Protein AF-0000000081547994 (afdb_homodimer)

Organism: NCBI:txid168488

Foldseek 3Di:
DDPPPPPCPVQDPCCPPCVDPVSVVSVVVVVVVSVVVVQCVVQVVDPVSVVVVVVVVVVLVVVCVVPNPVVSCVVVVVVVCVVVVVVVVVD/DDPPPPPCPVQDPPCPPCVDPVSVVSVVVVVVCSVVVVQCVVQVVDPVSVVVVVVVVVVLVVVCVVPNPVVSCVVVVVVVCVVVVVVVVVD

Secondary structure (DSSP, 8-state):
-----------------TT-HHHHHHHHHHHHHHHHHHHHHHHTT-HHHHHHHHHHHHHHHHHHHHS-HHHHHHHHHHHHHHHHHHHHHH-/-----------------TT-HHHHHHHHHHHHHHHHHHHHHHHTT-HHHHHHHHHHHHHHHHHHHHS-HHHHHHHHHHHHHHHHHHHHHH-

Structure (mmCIF, N/CA/C/O backbone):
data_AF-0000000081547994-model_v1
#
loop_
_entity.id
_entity.type
_entity.pdbx_description
1 polymer 'Uncharacterized protein'
#
loop_
_atom_site.group_PDB
_atom_site.id
_atom_site.type_symbol
_atom_site.label_atom_id
_atom_site.label_alt_id
_atom_site.label_comp_id
_atom_site.label_asym_id
_atom_site.label_entity_id
_atom_site.label_seq_id
_atom_site.pdbx_PDB_ins_code
_atom_site.Cartn_x
_atom_site.Cartn_y
_atom_site.Cartn_z
_atom_site.occupancy
_atom_site.B_iso_or_equiv
_atom_site.auth_seq_id
_atom_site.auth_comp_id
_atom_site.auth_asym_id
_atom_site.auth_atom_id
_atom_site.pdbx_PDB_model_num
ATOM 1 N N . MET A 1 1 ? -16.609 -24.031 3.896 1 22.25 1 MET A N 1
ATOM 2 C CA . MET A 1 1 ? -16.453 -22.672 3.365 1 22.25 1 MET A CA 1
ATOM 3 C C . MET A 1 1 ? -15.711 -21.781 4.348 1 22.25 1 MET A C 1
ATOM 5 O O . MET A 1 1 ? -16.25 -21.422 5.398 1 22.25 1 MET A O 1
ATOM 9 N N . LYS A 1 2 ? -14.359 -22.016 4.676 1 25.33 2 LYS A N 1
ATOM 10 C CA . LYS A 1 2 ? -13.492 -21.719 5.809 1 25.33 2 LYS A CA 1
ATOM 11 C C . LYS A 1 2 ? -13.242 -20.219 5.941 1 25.33 2 LYS A C 1
ATOM 13 O O . LYS A 1 2 ? -12.891 -19.547 4.961 1 25.33 2 LYS A O 1
ATOM 18 N N . GLY A 1 3 ? -13.945 -19.484 6.859 1 23.84 3 GLY A N 1
ATOM 19 C CA . GLY A 1 3 ? -14 -18.078 7.219 1 23.84 3 GLY A CA 1
ATOM 20 C C . GLY A 1 3 ? -12.633 -17.469 7.449 1 23.84 3 GLY A C 1
ATOM 21 O O . GLY A 1 3 ? -11.766 -18.094 8.07 1 23.84 3 GLY A O 1
ATOM 22 N N . ALA A 1 4 ? -12.07 -16.797 6.43 1 27.05 4 ALA A N 1
ATOM 23 C CA . ALA A 1 4 ? -10.844 -16.016 6.562 1 27.05 4 ALA A CA 1
ATOM 24 C C . ALA A 1 4 ? -10.781 -15.305 7.91 1 27.05 4 ALA A C 1
ATOM 26 O O . ALA A 1 4 ? -11.672 -14.523 8.25 1 27.05 4 ALA A O 1
ATOM 27 N N . LYS A 1 5 ? -10.312 -15.984 8.945 1 27.98 5 LYS A N 1
ATOM 28 C CA . LYS A 1 5 ? -10.055 -15.383 10.25 1 27.98 5 LYS A CA 1
ATOM 29 C C . LYS A 1 5 ? -9.375 -14.016 10.094 1 27.98 5 LYS A C 1
ATOM 31 O O . LYS A 1 5 ? -8.312 -13.914 9.477 1 27.98 5 LYS A O 1
ATOM 36 N N . LYS A 1 6 ? -10.156 -12.945 10.109 1 27.61 6 LYS A N 1
ATOM 37 C CA . LYS A 1 6 ? -9.75 -11.555 10.312 1 27.61 6 LYS A CA 1
ATOM 38 C C . LYS A 1 6 ? -8.586 -11.461 11.289 1 27.61 6 LYS A C 1
ATOM 40 O O . LYS A 1 6 ? -8.742 -11.711 12.484 1 27.61 6 LYS A O 1
ATOM 45 N N . GLN A 1 7 ? -7.477 -12.023 10.938 1 30.62 7 GLN A N 1
ATOM 46 C CA . GLN A 1 7 ? -6.359 -11.742 11.836 1 30.62 7 GLN A CA 1
ATOM 47 C C . GLN A 1 7 ? -6.438 -10.32 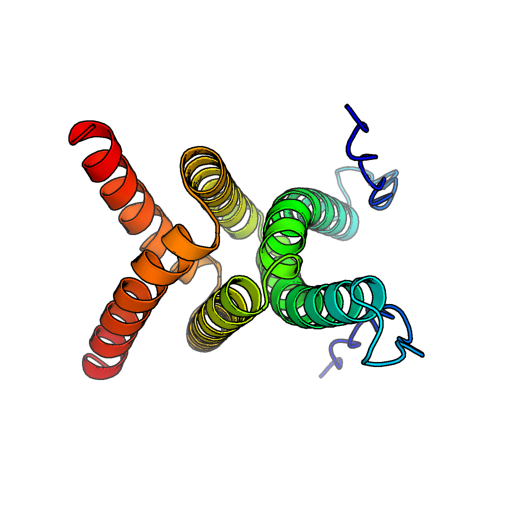12.375 1 30.62 7 GLN A C 1
ATOM 49 O O . GLN A 1 7 ? -6.691 -9.375 11.617 1 30.62 7 GLN A O 1
ATOM 54 N N . ASP A 1 8 ? -7.027 -10.195 13.547 1 28.38 8 ASP A N 1
ATOM 55 C CA . ASP A 1 8 ? -7.102 -9.031 14.422 1 28.38 8 ASP A CA 1
ATOM 56 C C . ASP A 1 8 ? -5.793 -8.242 14.414 1 28.38 8 ASP A C 1
ATOM 58 O O . ASP A 1 8 ? -4.777 -8.719 14.93 1 28.38 8 ASP A O 1
ATOM 62 N N . LEU A 1 9 ? -5.363 -7.746 13.289 1 32.91 9 LEU A N 1
ATOM 63 C CA . LEU A 1 9 ? -4.312 -6.766 13.531 1 32.91 9 LEU A CA 1
ATOM 64 C C . LEU A 1 9 ? -4.656 -5.875 14.719 1 32.91 9 LEU A C 1
ATOM 66 O O . LEU A 1 9 ? -5.609 -5.094 14.656 1 32.91 9 LEU A O 1
ATOM 70 N N . ASN A 1 10 ? -4.695 -6.438 15.898 1 31.83 10 ASN A N 1
ATOM 71 C CA . ASN A 1 10 ? -4.844 -5.637 17.109 1 31.83 10 ASN A CA 1
ATOM 72 C C . ASN A 1 10 ? -4.133 -4.293 16.984 1 31.83 10 ASN A C 1
ATOM 74 O O . ASN A 1 10 ? -2.93 -4.195 17.234 1 31.83 10 ASN A O 1
ATOM 78 N N . CYS A 1 11 ? -4.328 -3.646 15.922 1 34.69 11 CYS A N 1
ATOM 79 C CA . CYS A 1 11 ? -3.936 -2.246 16.047 1 34.69 11 CYS A CA 1
ATOM 80 C C . CYS A 1 11 ? -4.285 -1.698 17.422 1 34.69 11 CYS A C 1
ATOM 82 O O . CYS A 1 11 ? -5.227 -2.17 18.062 1 34.69 11 CYS A O 1
ATOM 84 N N . PHE A 1 12 ? -3.389 -0.87 17.984 1 32.81 12 PHE A N 1
ATOM 85 C CA . PHE A 1 12 ? -3.262 -0.168 19.25 1 32.81 12 PHE A CA 1
ATOM 86 C C . PHE A 1 12 ? -4.602 0.417 19.688 1 32.81 12 PHE A C 1
ATOM 88 O O . PHE A 1 12 ? -5.387 0.867 18.859 1 32.81 12 PHE A O 1
ATOM 95 N N . ASP A 1 13 ? -5.227 -0.272 20.562 1 37.62 13 ASP A N 1
ATOM 96 C CA . ASP A 1 13 ? -6.32 0.323 21.328 1 37.62 13 ASP A CA 1
ATOM 97 C C . ASP A 1 13 ? -6.02 1.78 21.672 1 37.62 13 ASP A C 1
ATOM 99 O O . ASP A 1 13 ? -5.027 2.074 22.344 1 37.62 13 ASP A O 1
ATOM 103 N N . ASP A 1 14 ? -6.219 2.668 20.875 1 40.16 14 ASP A N 1
ATOM 104 C CA . ASP A 1 14 ? -6.133 4.113 21.062 1 40.16 14 ASP A CA 1
ATOM 105 C C . ASP A 1 14 ? -7.02 4.562 22.219 1 40.16 14 ASP A C 1
ATOM 107 O O . ASP A 1 14 ? -8.25 4.543 22.109 1 40.16 14 ASP A O 1
ATOM 111 N N . GLY A 1 15 ? -6.914 4.027 23.312 1 42.56 15 GLY A N 1
ATOM 112 C CA . GLY A 1 15 ? -7.359 5.062 24.234 1 42.56 15 GLY A CA 1
ATOM 113 C C . GLY A 1 15 ? -6.922 6.453 23.828 1 42.56 15 GLY A C 1
ATOM 114 O O . GLY A 1 15 ? -6.172 7.113 24.547 1 42.56 15 GLY A O 1
ATOM 115 N N . ILE A 1 16 ? -6.641 6.699 22.5 1 46.88 16 ILE A N 1
ATOM 116 C CA . ILE A 1 16 ? -6.043 7.938 22.016 1 46.88 16 ILE A CA 1
ATOM 117 C C . ILE A 1 16 ? -6.941 9.117 22.375 1 46.88 16 ILE A C 1
ATOM 119 O O . ILE A 1 16 ? -8.125 9.133 22.047 1 46.88 16 ILE A O 1
ATOM 123 N N . SER A 1 17 ? -6.73 9.672 23.375 1 51.62 17 SER A N 1
ATOM 124 C CA . SER A 1 17 ? -7.281 11.008 23.562 1 51.62 17 SER A CA 1
ATOM 125 C C . SER A 1 17 ? -7.121 11.852 22.297 1 51.62 17 SER A C 1
ATOM 127 O O . SER A 1 17 ? -6.023 11.961 21.75 1 51.62 17 SER A O 1
ATOM 129 N N . GLN A 1 18 ? -8.141 12.07 21.484 1 58 18 GLN A N 1
ATOM 130 C CA . GLN A 1 18 ? -8.336 12.758 20.203 1 58 18 GLN A CA 1
ATOM 131 C C . GLN A 1 18 ? -7.551 14.07 20.156 1 58 18 GLN A C 1
ATOM 133 O O . GLN A 1 18 ? -7.242 14.578 19.078 1 58 18 GLN A O 1
ATOM 138 N N . GLY A 1 19 ? -7.09 14.477 21.312 1 67.12 19 GLY A N 1
ATOM 139 C CA . GLY A 1 19 ? -6.418 15.766 21.312 1 67.12 19 GLY A CA 1
ATOM 140 C C . GLY A 1 19 ? -4.91 15.648 21.172 1 67.12 19 GLY A C 1
ATOM 141 O O . GLY A 1 19 ? -4.254 16.578 20.688 1 67.12 19 GLY A O 1
ATOM 142 N N . ASP A 1 20 ? -4.312 14.57 21.422 1 83.81 20 ASP A N 1
ATOM 143 C CA . ASP A 1 20 ? -2.867 14.359 21.391 1 83.81 20 ASP A CA 1
ATOM 144 C C . ASP A 1 20 ? -2.389 14 19.984 1 83.81 20 ASP A C 1
ATOM 146 O O . ASP A 1 20 ? -2.9 13.062 19.375 1 83.81 20 ASP A O 1
ATOM 150 N N . PRO A 1 21 ? -1.587 14.945 19.422 1 85.25 21 PRO A N 1
ATOM 151 C CA . PRO A 1 21 ? -1.092 14.727 18.062 1 85.25 21 PRO A CA 1
ATOM 152 C C . PRO A 1 21 ? -0.548 13.312 17.859 1 85.25 21 PRO A C 1
ATOM 154 O O . PRO A 1 21 ? -0.716 12.727 16.797 1 85.25 21 PRO A O 1
ATOM 157 N N . LYS A 1 22 ? 0.087 12.812 18.922 1 89.62 22 LYS A N 1
ATOM 158 C CA . LYS A 1 22 ? 0.614 11.453 18.812 1 89.62 22 LYS A CA 1
ATOM 159 C C . LYS A 1 22 ? -0.515 10.43 18.734 1 89.62 22 LYS A C 1
ATOM 161 O O . LYS A 1 22 ? -0.417 9.453 17.984 1 89.62 22 LYS A O 1
ATOM 166 N N . ALA A 1 23 ? -1.53 10.672 19.391 1 89.19 23 ALA A N 1
ATOM 167 C CA . ALA A 1 23 ? -2.693 9.789 19.359 1 89.19 23 ALA A CA 1
ATOM 168 C C . ALA A 1 23 ? -3.387 9.852 18 1 89.19 23 ALA A C 1
ATOM 170 O O . ALA A 1 23 ? -3.84 8.828 17.484 1 89.19 23 ALA A O 1
ATOM 171 N N . LYS A 1 24 ? -3.439 11.039 17.5 1 90.69 24 LYS A N 1
ATOM 172 C CA . LYS A 1 24 ? -4.051 11.203 16.188 1 90.69 24 LYS A CA 1
ATOM 173 C C . LYS A 1 24 ? -3.256 10.461 15.117 1 90.69 24 LYS A C 1
ATOM 175 O O . LYS A 1 24 ? -3.832 9.758 14.281 1 90.69 24 LYS A O 1
ATOM 180 N N . MET A 1 25 ? -1.98 10.625 15.156 1 92.25 25 MET A N 1
ATOM 181 C CA . MET A 1 25 ? -1.126 9.938 14.195 1 92.25 25 MET A CA 1
ATOM 182 C C . MET A 1 25 ? -1.277 8.422 14.32 1 92.25 25 MET A C 1
ATOM 184 O O . MET A 1 25 ? -1.361 7.715 13.32 1 92.25 25 MET A O 1
ATOM 188 N N . ALA A 1 26 ? -1.328 7.973 15.555 1 91.19 26 ALA A N 1
ATOM 189 C CA . ALA A 1 26 ? -1.489 6.539 15.797 1 91.19 26 ALA A CA 1
ATOM 190 C C . ALA A 1 26 ? -2.799 6.027 15.203 1 91.19 26 ALA A C 1
ATOM 192 O O . ALA A 1 26 ? -2.848 4.934 14.641 1 91.19 26 ALA A O 1
ATOM 193 N N . PHE A 1 27 ? -3.814 6.781 15.352 1 91.12 27 PHE A N 1
ATOM 194 C CA . PHE A 1 27 ? -5.121 6.434 14.805 1 91.12 27 PHE A CA 1
ATOM 195 C C . PHE A 1 27 ? -5.074 6.359 13.281 1 91.12 27 PHE A C 1
ATOM 197 O O . PHE A 1 27 ? -5.566 5.402 12.688 1 91.12 27 PHE A O 1
ATOM 204 N N . ARG A 1 28 ? -4.465 7.367 12.641 1 92.44 28 ARG A N 1
ATOM 205 C CA . ARG A 1 28 ? -4.328 7.387 11.188 1 92.44 28 ARG A CA 1
ATOM 206 C C . ARG A 1 28 ? -3.537 6.184 10.695 1 92.44 28 ARG A C 1
ATOM 208 O O . ARG A 1 28 ? -3.896 5.566 9.688 1 92.44 28 ARG A O 1
ATOM 215 N N . TYR A 1 29 ? -2.525 5.93 11.469 1 91.81 29 TYR A N 1
ATOM 216 C CA . TYR A 1 29 ? -1.688 4.781 11.133 1 91.81 29 TYR A CA 1
ATOM 217 C C . TYR A 1 29 ? -2.496 3.49 11.164 1 91.81 29 TYR A C 1
ATOM 219 O O . TYR A 1 29 ? -2.432 2.689 10.227 1 91.81 29 TYR A O 1
ATOM 227 N N . LYS A 1 30 ? -3.229 3.34 12.141 1 90.25 30 LYS A N 1
ATOM 228 C CA . LYS A 1 30 ? -4.02 2.123 12.312 1 90.25 30 LYS A CA 1
ATOM 229 C C . LYS A 1 30 ? -5.039 1.97 11.188 1 90.25 30 LYS A C 1
ATOM 231 O O . LYS A 1 30 ? -5.234 0.871 10.664 1 90.25 30 LYS A O 1
ATOM 236 N N . GLU A 1 31 ? -5.695 2.984 10.867 1 89.69 31 GLU A N 1
ATOM 237 C CA . GLU A 1 31 ? -6.695 2.951 9.797 1 89.69 31 GLU A CA 1
ATOM 238 C C . GLU A 1 31 ? -6.07 2.545 8.469 1 89.69 31 GLU A C 1
ATOM 240 O O . GLU A 1 31 ? -6.637 1.736 7.73 1 89.69 31 GLU A O 1
ATOM 245 N N . LEU A 1 32 ? -4.922 3.084 8.148 1 92.12 32 LEU A N 1
ATOM 246 C CA . LEU A 1 32 ? -4.246 2.791 6.891 1 92.12 32 LEU A CA 1
ATOM 247 C C . LEU A 1 32 ? -3.703 1.366 6.883 1 92.12 32 LEU A C 1
ATOM 249 O O . LEU A 1 32 ? -3.748 0.685 5.855 1 92.12 32 LEU A O 1
ATOM 253 N N . CYS A 1 33 ? -3.209 0.938 8.016 1 87.75 33 CYS A N 1
ATOM 254 C CA . CYS A 1 33 ? -2.633 -0.398 8.117 1 87.75 33 CYS A CA 1
ATOM 255 C C . CYS A 1 33 ? -3.678 -1.466 7.816 1 87.75 33 CYS A C 1
ATOM 257 O O . CYS A 1 33 ? -3.369 -2.484 7.195 1 87.75 33 CYS A O 1
ATOM 259 N N . HIS A 1 34 ? -4.891 -1.254 8.227 1 84.94 34 HIS A N 1
ATOM 260 C CA . HIS A 1 34 ? -5.969 -2.205 7.984 1 84.94 34 HIS A CA 1
ATOM 261 C C . HIS A 1 34 ? -6.195 -2.418 6.492 1 84.94 34 HIS A C 1
ATOM 263 O O . HIS A 1 34 ? -6.254 -3.559 6.023 1 84.94 34 HIS A O 1
ATOM 269 N N . LEU A 1 35 ? -6.281 -1.403 5.695 1 82.94 35 LEU A N 1
ATOM 270 C CA . LEU A 1 35 ? -6.531 -1.468 4.262 1 82.94 35 LEU A CA 1
ATOM 271 C C . LEU A 1 35 ? -5.352 -2.109 3.533 1 82.94 35 LEU A C 1
ATOM 273 O O . LEU A 1 35 ? -5.547 -2.918 2.623 1 82.94 35 LEU A O 1
ATOM 277 N N . TYR A 1 36 ? -4.281 -1.809 4.055 1 87.31 36 TYR A N 1
ATOM 278 C CA . TYR A 1 36 ? -3.053 -2.279 3.424 1 87.31 36 TYR A CA 1
ATOM 279 C C . TYR A 1 36 ? -2.836 -3.764 3.695 1 87.31 36 TYR A C 1
ATOM 281 O O . TYR A 1 36 ? -2.434 -4.512 2.801 1 87.31 36 TYR A O 1
ATOM 289 N N . SER A 1 37 ? -3.074 -4.172 4.848 1 87.38 37 SER A N 1
ATOM 290 C CA . SER A 1 37 ? -2.859 -5.566 5.211 1 87.38 37 SER A CA 1
ATOM 291 C C . SER A 1 37 ? -3.691 -6.5 4.34 1 87.38 37 SER A C 1
ATOM 293 O O . SER A 1 37 ? -3.244 -7.598 3.994 1 87.38 37 SER A O 1
ATOM 295 N N . GLN A 1 38 ? -4.871 -6.121 3.896 1 87.69 38 GLN A N 1
ATOM 296 C CA . GLN A 1 38 ? -5.719 -6.93 3.025 1 87.69 38 GLN A CA 1
ATOM 297 C C . GLN A 1 38 ? -5.074 -7.125 1.657 1 87.69 38 GLN A C 1
ATOM 299 O O . GLN A 1 38 ? -5.059 -8.242 1.128 1 87.69 38 GLN A O 1
ATOM 304 N N . LEU A 1 39 ? -4.547 -6.117 1.134 1 91.5 39 LEU A N 1
ATOM 305 C CA . LEU A 1 39 ? -3.9 -6.156 -0.173 1 91.5 39 LEU A CA 1
ATOM 306 C C . LEU A 1 39 ? -2.645 -7.02 -0.133 1 91.5 39 LEU A C 1
ATOM 308 O O . LEU A 1 39 ? -2.426 -7.848 -1.022 1 91.5 39 LEU A O 1
ATOM 312 N N . ILE A 1 40 ? -1.874 -6.867 0.93 1 93.31 40 ILE A N 1
ATOM 313 C CA . ILE A 1 40 ? -0.612 -7.582 1.066 1 93.31 40 ILE A CA 1
ATOM 314 C C . ILE A 1 40 ? -0.883 -9.078 1.258 1 93.31 40 ILE A C 1
ATOM 316 O O . ILE A 1 40 ? -0.168 -9.914 0.711 1 93.31 40 ILE A O 1
ATOM 320 N N . THR A 1 41 ? -1.911 -9.32 2.035 1 92.31 41 THR A N 1
ATOM 321 C CA . THR A 1 41 ? -2.273 -10.711 2.258 1 92.31 41 THR A CA 1
ATOM 322 C C . THR A 1 41 ? -2.609 -11.398 0.938 1 92.31 41 THR A C 1
ATOM 324 O O . THR A 1 41 ? -2.182 -12.531 0.694 1 92.31 41 THR A O 1
ATOM 327 N N . ARG A 1 42 ? -3.305 -10.812 0.086 1 93.25 42 ARG A N 1
ATOM 328 C CA . ARG A 1 42 ? -3.682 -11.359 -1.214 1 93.25 42 ARG A CA 1
ATOM 329 C C . ARG A 1 42 ? -2.465 -11.508 -2.119 1 93.25 42 ARG A C 1
ATOM 331 O O . ARG A 1 42 ? -2.309 -12.523 -2.803 1 93.25 42 ARG A O 1
ATOM 338 N N . ALA A 1 43 ? -1.672 -10.531 -2.135 1 95.56 43 ALA A N 1
ATOM 339 C CA . ALA A 1 43 ? -0.482 -10.562 -2.98 1 95.56 43 ALA A CA 1
ATOM 340 C C . ALA A 1 43 ? 0.49 -11.648 -2.529 1 95.56 43 ALA A C 1
ATOM 342 O O . ALA A 1 43 ? 1.155 -12.273 -3.355 1 95.56 43 ALA A O 1
ATOM 343 N N . ALA A 1 44 ? 0.542 -11.906 -1.177 1 94.25 44 ALA A N 1
ATOM 344 C CA . ALA A 1 44 ? 1.492 -12.852 -0.599 1 94.25 44 ALA A CA 1
ATOM 345 C C . ALA A 1 44 ? 1.134 -14.281 -0.973 1 94.25 44 ALA A C 1
ATOM 347 O O . ALA A 1 44 ? 1.956 -15.195 -0.832 1 94.25 44 ALA A O 1
ATOM 348 N N . ASP A 1 45 ? -0.088 -14.477 -1.567 1 92.38 45 ASP A N 1
ATOM 349 C CA . ASP A 1 45 ? -0.54 -15.812 -1.952 1 92.38 45 ASP A CA 1
ATOM 350 C C . ASP A 1 45 ? 0.088 -16.25 -3.275 1 92.38 45 ASP A C 1
ATOM 352 O O . ASP A 1 45 ? -0.023 -17.406 -3.672 1 92.38 45 ASP A O 1
ATOM 356 N N . SER A 1 46 ? 0.707 -15.344 -3.951 1 93.12 46 SER A N 1
ATOM 357 C CA . SER A 1 46 ? 1.285 -15.57 -5.27 1 93.12 46 SER A CA 1
ATOM 358 C C . SER A 1 46 ? 2.639 -14.875 -5.406 1 93.12 46 SER A C 1
ATOM 360 O O . SER A 1 46 ? 2.758 -13.68 -5.156 1 93.12 46 SER A O 1
ATOM 362 N N . GLU A 1 47 ? 3.559 -15.688 -5.777 1 92.56 47 GLU A N 1
ATOM 363 C CA . GLU A 1 47 ? 4.887 -15.117 -5.984 1 92.56 47 GLU A CA 1
ATOM 364 C C . GLU A 1 47 ? 4.855 -14.023 -7.047 1 92.56 47 GLU A C 1
ATOM 366 O O . GLU A 1 47 ? 5.508 -12.984 -6.898 1 92.56 47 GLU A O 1
ATOM 371 N N . ILE A 1 48 ? 4.129 -14.234 -8.109 1 92.81 48 ILE A N 1
ATOM 372 C CA . ILE A 1 48 ? 4.035 -13.273 -9.203 1 92.81 48 ILE A CA 1
ATOM 373 C C . ILE A 1 48 ? 3.373 -11.992 -8.719 1 92.81 48 ILE A C 1
ATOM 375 O O . ILE A 1 48 ? 3.861 -10.891 -8.992 1 92.81 48 ILE A O 1
ATOM 379 N N . ALA A 1 49 ? 2.295 -12.211 -7.988 1 94.75 49 ALA A N 1
ATOM 380 C CA . ALA A 1 49 ? 1.6 -11.047 -7.441 1 94.75 49 ALA A CA 1
ATOM 381 C C . ALA A 1 49 ? 2.492 -10.281 -6.473 1 94.75 49 ALA A C 1
ATOM 383 O O . ALA A 1 49 ? 2.539 -9.047 -6.504 1 94.75 49 ALA A O 1
ATOM 384 N N . LYS A 1 50 ? 3.182 -11.008 -5.648 1 95.12 50 LYS A N 1
ATOM 385 C CA . LYS A 1 50 ? 4.09 -10.406 -4.68 1 95.12 50 LYS A CA 1
ATOM 386 C C . LYS A 1 50 ? 5.188 -9.602 -5.375 1 95.12 50 LYS A C 1
ATOM 388 O O . LYS A 1 50 ? 5.469 -8.461 -4.992 1 95.12 50 LYS A O 1
ATOM 393 N N . GLN A 1 51 ? 5.805 -10.117 -6.344 1 94 51 GLN A N 1
ATOM 394 C CA . GLN A 1 51 ? 6.879 -9.438 -7.059 1 94 51 GLN A CA 1
ATOM 395 C C . GLN A 1 51 ? 6.367 -8.172 -7.746 1 94 51 GLN A C 1
ATOM 397 O O . GLN A 1 51 ? 7.035 -7.137 -7.723 1 94 51 GLN A O 1
ATOM 402 N N . GLY A 1 52 ? 5.242 -8.336 -8.383 1 93.81 52 GLY A N 1
ATOM 403 C CA . GLY A 1 52 ? 4.645 -7.172 -9.023 1 93.81 52 GLY A CA 1
ATOM 404 C C . GLY A 1 52 ? 4.316 -6.055 -8.055 1 93.81 52 GLY A C 1
ATOM 405 O O . GLY A 1 52 ? 4.637 -4.891 -8.312 1 93.81 52 GLY A O 1
ATOM 406 N N . LEU A 1 53 ? 3.713 -6.398 -6.957 1 95 53 LEU A N 1
ATOM 407 C CA . LEU A 1 53 ? 3.344 -5.398 -5.961 1 95 53 LEU A CA 1
ATOM 408 C C . LEU A 1 53 ? 4.582 -4.789 -5.316 1 95 53 LEU A C 1
ATOM 410 O O . LEU A 1 53 ? 4.617 -3.586 -5.047 1 95 53 LEU A O 1
ATOM 414 N N . GLN A 1 54 ? 5.555 -5.621 -5.066 1 93.56 54 GLN A N 1
ATOM 415 C CA . GLN A 1 54 ? 6.809 -5.133 -4.504 1 93.56 54 GLN A CA 1
ATOM 416 C C . GLN A 1 54 ? 7.434 -4.066 -5.402 1 93.56 54 GLN A C 1
ATOM 418 O O . GLN A 1 54 ? 7.852 -3.012 -4.922 1 93.56 54 GLN A O 1
ATOM 423 N N . LYS A 1 55 ? 7.508 -4.328 -6.629 1 91.69 55 LYS A N 1
ATOM 424 C CA . LYS A 1 55 ? 8.07 -3.373 -7.582 1 91.69 55 LYS A CA 1
ATOM 425 C C . LYS A 1 55 ? 7.266 -2.076 -7.598 1 91.69 55 LYS A C 1
ATOM 427 O O . LYS A 1 55 ? 7.836 -0.985 -7.637 1 91.69 55 LYS A O 1
ATOM 432 N N . LEU A 1 56 ? 5.984 -2.23 -7.613 1 92.06 56 LEU A N 1
ATOM 433 C CA . LEU A 1 56 ? 5.102 -1.069 -7.605 1 92.06 56 LEU A CA 1
ATOM 434 C C . LEU A 1 56 ? 5.332 -0.222 -6.355 1 92.06 56 LEU A C 1
ATOM 436 O O . LEU A 1 56 ? 5.477 1 -6.449 1 92.06 56 LEU A O 1
ATOM 440 N N . LEU A 1 57 ? 5.43 -0.899 -5.195 1 91.94 57 LEU A N 1
ATOM 441 C CA . LEU A 1 57 ? 5.617 -0.196 -3.932 1 91.94 57 LEU A CA 1
ATOM 442 C C . LEU A 1 57 ? 6.98 0.487 -3.887 1 91.94 57 LEU A C 1
ATOM 444 O O . LEU A 1 57 ? 7.113 1.579 -3.33 1 91.94 57 LEU A O 1
ATOM 448 N N . GLU A 1 58 ? 7.953 -0.116 -4.414 1 91.12 58 GLU A N 1
ATOM 449 C CA . GLU A 1 58 ? 9.281 0.49 -4.477 1 91.12 58 GLU A CA 1
ATOM 450 C C . GLU A 1 58 ? 9.266 1.757 -5.328 1 91.12 58 GLU A C 1
ATOM 452 O O . GLU A 1 58 ? 9.906 2.752 -4.977 1 91.12 58 GLU A O 1
ATOM 457 N N . GLN A 1 59 ? 8.602 1.742 -6.43 1 89.44 59 GLN A N 1
ATOM 458 C CA . GLN A 1 59 ? 8.469 2.92 -7.281 1 89.44 59 GLN A CA 1
ATOM 459 C C . GLN A 1 59 ? 7.711 4.035 -6.562 1 89.44 59 GLN A C 1
ATOM 461 O O . GLN A 1 59 ? 8.086 5.207 -6.66 1 89.44 59 GLN A O 1
ATOM 466 N N . VAL A 1 60 ? 6.652 3.652 -5.852 1 91.25 60 VAL A N 1
ATOM 467 C CA . VAL A 1 60 ? 5.879 4.621 -5.078 1 91.25 60 VAL A CA 1
ATOM 468 C C 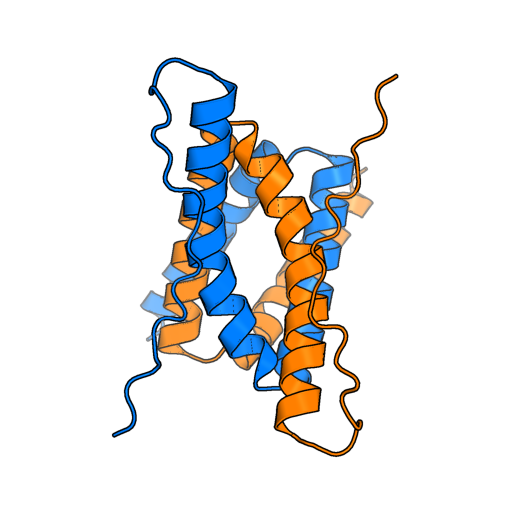. VAL A 1 60 ? 6.77 5.258 -4.012 1 91.25 60 VAL A C 1
ATOM 470 O O . VAL A 1 60 ? 6.793 6.484 -3.865 1 91.25 60 VAL A O 1
ATOM 473 N N . ASP A 1 61 ? 7.453 4.387 -3.305 1 90.5 61 ASP A N 1
ATOM 474 C CA . ASP A 1 61 ? 8.328 4.879 -2.248 1 90.5 61 ASP A CA 1
ATOM 475 C C . ASP A 1 61 ? 9.375 5.84 -2.807 1 90.5 61 ASP A C 1
ATOM 477 O O . ASP A 1 61 ? 9.656 6.883 -2.207 1 90.5 61 ASP A O 1
ATOM 481 N N . SER A 1 62 ? 9.953 5.504 -3.895 1 90.06 62 SER A N 1
ATOM 482 C CA . SER A 1 62 ? 10.938 6.363 -4.535 1 90.06 62 SER A CA 1
ATOM 483 C C . SER A 1 62 ? 10.344 7.715 -4.902 1 90.06 62 SER A C 1
ATOM 485 O O . SER A 1 62 ? 10.961 8.758 -4.684 1 90.06 62 SER A O 1
ATOM 487 N N . ASN A 1 63 ? 9.188 7.773 -5.453 1 90.5 63 ASN A N 1
ATOM 488 C CA . ASN A 1 63 ? 8.516 9.008 -5.832 1 90.5 63 ASN A CA 1
ATOM 489 C C . ASN A 1 63 ? 8.195 9.867 -4.613 1 90.5 63 ASN A C 1
ATOM 491 O O . ASN A 1 63 ? 8.398 11.086 -4.637 1 90.5 63 ASN A O 1
ATOM 495 N N . VAL A 1 64 ? 7.711 9.203 -3.574 1 92.94 64 VAL A N 1
ATOM 496 C CA . VAL A 1 64 ? 7.336 9.898 -2.346 1 92.94 64 VAL A CA 1
ATOM 497 C C . VAL A 1 64 ? 8.578 10.516 -1.699 1 92.94 64 VAL A C 1
ATOM 499 O O . VAL A 1 64 ? 8.516 11.609 -1.136 1 92.94 64 VAL A O 1
ATOM 502 N N . GLN A 1 65 ? 9.703 9.82 -1.832 1 91 65 GLN A N 1
ATOM 503 C CA . GLN A 1 65 ? 10.961 10.328 -1.288 1 91 65 GLN A CA 1
ATOM 504 C C . GLN A 1 65 ? 11.438 11.555 -2.061 1 91 65 GLN A C 1
ATOM 506 O O . GLN A 1 65 ? 12.039 12.469 -1.484 1 91 65 GLN A O 1
ATOM 511 N N . GLU A 1 66 ? 11.148 11.562 -3.332 1 91.94 66 GLU A N 1
ATOM 512 C CA . GLU A 1 66 ? 11.57 12.664 -4.191 1 91.94 66 GLU A CA 1
ATOM 513 C C . GLU A 1 66 ? 10.602 13.836 -4.109 1 91.94 66 GLU A C 1
ATOM 515 O O . GLU A 1 66 ? 10.945 14.961 -4.473 1 91.94 66 GLU A O 1
ATOM 520 N N . THR A 1 67 ? 9.414 13.602 -3.656 1 92.94 67 THR A N 1
ATOM 521 C CA . THR A 1 67 ? 8.375 14.617 -3.561 1 92.94 67 THR A CA 1
ATOM 522 C C . THR A 1 67 ? 7.746 14.617 -2.17 1 92.94 67 THR A C 1
ATOM 524 O O . THR A 1 67 ? 8.383 15.023 -1.195 1 92.94 67 THR A O 1
ATOM 527 N N . THR A 1 68 ? 6.535 14.234 -1.926 1 94 68 THR A N 1
ATOM 528 C CA . THR A 1 68 ? 5.785 14.023 -0.692 1 94 68 THR A CA 1
ATOM 529 C C . THR A 1 68 ? 4.617 13.07 -0.924 1 94 68 THR A C 1
ATOM 531 O O . THR A 1 68 ? 4.203 12.859 -2.064 1 94 68 THR A O 1
ATOM 534 N N . VAL A 1 69 ? 4.176 12.477 0.104 1 94.75 69 VAL A N 1
ATOM 535 C CA . VAL A 1 69 ? 3.023 11.594 -0 1 94.75 69 VAL A CA 1
ATOM 536 C C . VAL A 1 69 ? 1.821 12.367 -0.532 1 94.75 69 VAL A C 1
ATOM 538 O O . VAL A 1 69 ? 1.056 11.852 -1.353 1 94.75 69 VAL A O 1
ATOM 541 N N . GLU A 1 70 ? 1.695 13.609 -0.068 1 93.81 70 GLU A N 1
ATOM 542 C CA . GLU A 1 70 ? 0.573 14.445 -0.492 1 93.81 70 GLU A CA 1
ATOM 543 C C . GLU A 1 70 ? 0.582 14.656 -2.004 1 93.81 70 GLU A C 1
ATOM 545 O O . GLU A 1 70 ? -0.463 14.578 -2.652 1 93.81 70 GLU A O 1
ATOM 550 N N . GLU A 1 71 ? 1.717 14.898 -2.521 1 92.94 71 GLU A N 1
ATOM 551 C CA . GLU A 1 71 ? 1.839 15.109 -3.961 1 92.94 71 GLU A CA 1
ATOM 552 C C . GLU A 1 71 ? 1.548 13.828 -4.734 1 92.94 71 GLU A C 1
ATOM 554 O O . GLU A 1 71 ? 0.862 13.852 -5.758 1 92.94 71 GLU A O 1
ATOM 559 N N . PHE A 1 72 ? 2.107 12.75 -4.273 1 93.62 72 PHE A N 1
ATOM 560 C CA . PHE A 1 72 ? 1.854 11.461 -4.91 1 93.62 72 PHE A CA 1
ATOM 561 C C . PHE A 1 72 ? 0.358 11.172 -4.973 1 93.62 72 PHE A C 1
ATOM 563 O O . PHE A 1 72 ? -0.167 10.82 -6.031 1 93.62 72 PHE A O 1
ATOM 570 N N . VAL A 1 73 ? -0.292 11.32 -3.82 1 92.69 73 VAL A N 1
ATOM 571 C CA . VAL A 1 73 ? -1.703 10.961 -3.734 1 92.69 73 VAL A CA 1
ATOM 572 C C . VAL A 1 73 ? -2.527 11.891 -4.625 1 92.69 73 VAL A C 1
ATOM 574 O O . VAL A 1 73 ? -3.465 11.445 -5.293 1 92.69 73 VAL A O 1
ATOM 577 N N . SER A 1 74 ? -2.188 13.141 -4.586 1 90.5 74 SER A N 1
ATOM 578 C CA . SER A 1 74 ? -2.912 14.102 -5.414 1 90.5 74 SER A CA 1
ATOM 579 C C . SER A 1 74 ? -2.795 13.75 -6.895 1 90.5 74 SER A C 1
ATOM 581 O O . SER A 1 74 ? -3.77 13.852 -7.641 1 90.5 74 SER A O 1
ATOM 583 N N . GLU A 1 75 ? -1.647 13.312 -7.336 1 88.69 75 GLU A N 1
ATOM 584 C CA . GLU A 1 75 ? -1.409 12.984 -8.734 1 88.69 75 GLU A CA 1
ATOM 585 C C . GLU A 1 75 ? -2.041 11.641 -9.102 1 88.69 75 GLU A C 1
ATOM 587 O O . GLU A 1 75 ? -2.641 11.5 -10.172 1 88.69 75 GLU A O 1
ATOM 592 N N . TRP A 1 76 ? -1.975 10.711 -8.234 1 87.69 76 TRP A N 1
ATOM 593 C CA . TRP A 1 76 ? -2.35 9.352 -8.602 1 87.69 76 TRP A CA 1
ATOM 594 C C . TRP A 1 76 ? -3.826 9.102 -8.305 1 87.69 76 TRP A C 1
ATOM 596 O O . TRP A 1 76 ? -4.453 8.25 -8.945 1 87.69 76 TRP A O 1
ATOM 606 N N . SER A 1 77 ? -4.383 9.797 -7.352 1 84.31 77 SER A N 1
ATOM 607 C CA . SER A 1 77 ? -5.816 9.656 -7.109 1 84.31 77 SER A CA 1
ATOM 608 C C . SER A 1 77 ? -6.625 9.984 -8.359 1 84.31 77 SER A C 1
ATOM 610 O O . SER A 1 77 ? -7.586 9.289 -8.688 1 84.31 77 SER A O 1
ATOM 612 N N . VAL A 1 78 ? -6.211 10.953 -9.031 1 83.81 78 VAL A N 1
ATOM 613 C CA . VAL A 1 78 ? -6.898 11.375 -10.25 1 83.81 78 VAL A CA 1
ATOM 614 C C . VAL A 1 78 ? -6.711 10.328 -11.344 1 83.81 78 VAL A C 1
ATOM 616 O O . VAL A 1 78 ? -7.656 10.008 -12.07 1 83.81 78 VAL A O 1
ATOM 619 N N . ARG A 1 79 ? -5.598 9.836 -11.5 1 83.69 79 ARG A N 1
ATOM 620 C CA . ARG A 1 79 ? -5.273 8.891 -12.562 1 83.69 79 ARG A CA 1
ATOM 621 C C . ARG A 1 79 ? -5.98 7.555 -12.344 1 83.69 79 ARG A C 1
ATOM 623 O O . ARG A 1 79 ? -6.504 6.957 -13.281 1 83.69 79 ARG A O 1
ATOM 630 N N . ILE A 1 80 ? -5.965 7.113 -11.141 1 82.25 80 ILE A N 1
ATOM 631 C CA . ILE A 1 80 ? -6.613 5.848 -10.805 1 82.25 80 ILE A CA 1
ATOM 632 C C . ILE A 1 80 ? -8.125 5.977 -11 1 82.25 80 ILE A C 1
ATOM 634 O O . ILE A 1 80 ? -8.758 5.086 -11.562 1 82.25 80 ILE A O 1
ATOM 638 N N . GLU A 1 81 ? -8.664 7.047 -10.547 1 81.31 81 GLU A N 1
ATOM 639 C CA . GLU A 1 81 ? -10.094 7.289 -10.703 1 81.31 81 GLU A CA 1
ATOM 640 C C . GLU A 1 81 ? -10.492 7.312 -12.18 1 81.31 81 GLU A C 1
ATOM 642 O O . GLU A 1 81 ? -11.547 6.781 -12.547 1 81.31 81 GLU A O 1
ATOM 647 N N . CYS A 1 82 ? -9.664 7.918 -12.922 1 82.69 82 CYS A N 1
ATOM 648 C CA . CYS A 1 82 ? -9.922 7.984 -14.359 1 82.69 82 CYS A CA 1
ATOM 649 C C . CYS A 1 82 ? -9.844 6.602 -14.992 1 82.69 82 CYS A C 1
ATOM 651 O O . CYS A 1 82 ? -10.672 6.25 -15.828 1 82.69 82 CYS A O 1
ATOM 653 N N . TRP A 1 83 ? -8.891 5.949 -14.672 1 81 83 TRP A N 1
ATOM 654 C CA . TRP A 1 83 ? -8.711 4.613 -15.227 1 81 83 TRP A CA 1
ATOM 655 C C . TRP A 1 83 ? -9.852 3.693 -14.805 1 81 83 TRP A C 1
ATOM 657 O O . TRP A 1 83 ? -10.422 2.982 -15.641 1 81 83 TRP A O 1
ATOM 667 N N . PHE A 1 84 ? -10.219 3.721 -13.594 1 80.25 84 PHE A N 1
ATOM 668 C CA . PHE A 1 84 ? -11.266 2.836 -13.109 1 80.25 84 PHE A CA 1
ATOM 669 C C . PHE A 1 84 ? -12.625 3.254 -13.672 1 80.25 84 PHE A C 1
ATOM 671 O O . PHE A 1 84 ? -13.477 2.404 -13.945 1 80.25 84 PHE A O 1
ATOM 678 N N . GLY A 1 85 ? -12.695 4.508 -13.734 1 79.81 85 GLY A N 1
ATOM 679 C CA . GLY A 1 85 ? -13.898 4.996 -14.398 1 79.81 85 GLY A CA 1
ATOM 680 C C . GLY A 1 85 ? -14.023 4.508 -15.828 1 79.81 85 GLY A C 1
ATOM 681 O O . GLY A 1 85 ? -15.102 4.066 -16.234 1 79.81 85 GLY A O 1
ATOM 682 N N . TRP A 1 86 ? -13 4.613 -16.484 1 79.5 86 TRP A N 1
ATOM 683 C CA . TRP A 1 86 ? -12.953 4.168 -17.875 1 79.5 86 TRP A CA 1
ATOM 684 C C . TRP A 1 86 ? -13.164 2.66 -17.969 1 79.5 86 TRP A C 1
ATOM 686 O O . TRP A 1 86 ? -13.938 2.188 -18.812 1 79.5 86 TRP A O 1
ATOM 696 N N . LYS A 1 87 ? -12.609 1.896 -17.188 1 76.25 87 LYS A N 1
ATOM 697 C CA . LYS A 1 87 ? -12.719 0.441 -17.203 1 76.25 87 LYS A CA 1
ATOM 698 C C . LYS A 1 87 ? -14.133 -0.008 -16.859 1 76.25 87 LYS A C 1
ATOM 700 O O . LYS A 1 87 ? -14.633 -0.994 -17.406 1 76.25 87 LYS A O 1
ATOM 705 N N . SER A 1 88 ? -14.656 0.643 -15.844 1 74.19 88 SER A N 1
ATOM 706 C CA . SER A 1 88 ? -16.031 0.315 -15.461 1 74.19 88 SER A CA 1
ATOM 707 C C . SER A 1 88 ? -17 0.606 -16.594 1 74.19 88 SER A C 1
ATOM 709 O O . SER A 1 88 ? -18.047 -0.042 -16.703 1 74.19 88 SER A O 1
ATOM 711 N N . SER A 1 89 ? -16.656 1.574 -17.359 1 70.75 89 SER A N 1
ATOM 712 C CA . SER A 1 89 ? -17.531 1.936 -18.469 1 70.75 89 SER A CA 1
ATOM 713 C C . SER A 1 89 ? -17.391 0.959 -19.625 1 70.75 89 SER A C 1
ATOM 715 O O . SER A 1 89 ? -18.266 0.877 -20.5 1 70.75 89 SER A O 1
ATOM 717 N N . GLU A 1 90 ? -16.375 0.311 -19.797 1 62.97 90 GLU A N 1
ATOM 718 C CA . GLU A 1 90 ? -16.125 -0.639 -20.875 1 62.97 90 GLU A CA 1
ATOM 719 C C . GLU A 1 90 ? -16.734 -2.002 -20.562 1 62.97 90 GLU A C 1
ATOM 721 O O . GLU A 1 90 ? -16.875 -2.848 -21.453 1 62.97 90 GLU A O 1
ATOM 726 N N . VAL A 1 91 ? -17.109 -2.238 -19.266 1 52.5 91 VAL A N 1
ATOM 727 C CA . VAL A 1 91 ? -17.781 -3.492 -18.953 1 52.5 91 VAL A CA 1
ATOM 728 C C . VAL A 1 91 ? -19.297 -3.293 -19.016 1 52.5 91 VAL A C 1
ATOM 730 O O . VAL A 1 91 ? -19.812 -2.254 -18.594 1 52.5 91 VAL A O 1
ATOM 733 N N . MET B 1 1 ? 19.469 15.531 15.742 1 22.06 1 MET B N 1
ATOM 734 C CA . MET B 1 1 ? 19.094 15.016 14.43 1 22.06 1 MET B CA 1
ATOM 735 C C . MET B 1 1 ? 18.578 13.586 14.531 1 22.06 1 MET B C 1
ATOM 737 O O . MET B 1 1 ? 19.359 12.656 14.766 1 22.06 1 MET B O 1
ATOM 741 N N . LYS B 1 2 ? 17.391 13.266 15.25 1 24.95 2 LYS B N 1
ATOM 742 C CA . LYS B 1 2 ? 16.859 12.133 15.984 1 24.95 2 LYS B CA 1
ATOM 743 C C . LYS B 1 2 ? 16.516 10.977 15.039 1 24.95 2 LYS B C 1
ATOM 745 O O . LYS B 1 2 ? 15.852 11.18 14.016 1 24.95 2 LYS B O 1
ATOM 750 N N . GLY B 1 3 ? 17.344 9.922 14.945 1 23.61 3 GLY B N 1
ATOM 751 C CA . GLY B 1 3 ? 17.375 8.695 14.156 1 23.61 3 GLY B CA 1
ATOM 752 C C . GLY B 1 3 ? 16.047 7.949 14.18 1 23.61 3 GLY B C 1
ATOM 753 O O . GLY B 1 3 ? 15.422 7.828 15.234 1 23.61 3 GLY B O 1
ATOM 754 N N . ALA B 1 4 ? 15.211 8.148 13.156 1 26.53 4 ALA B N 1
ATOM 755 C CA . ALA B 1 4 ? 13.992 7.375 12.961 1 26.53 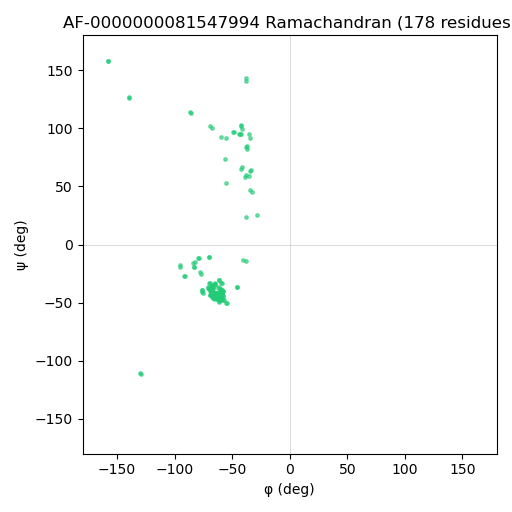4 ALA B CA 1
ATOM 756 C C . ALA B 1 4 ? 14.211 5.91 13.344 1 26.53 4 ALA B C 1
ATOM 758 O O . ALA B 1 4 ? 15.078 5.238 12.789 1 26.53 4 ALA B O 1
ATOM 759 N N . LYS B 1 5 ? 14.086 5.578 14.617 1 28.38 5 LYS B N 1
ATOM 760 C CA . LYS B 1 5 ? 14.102 4.195 15.094 1 28.38 5 LYS B CA 1
AT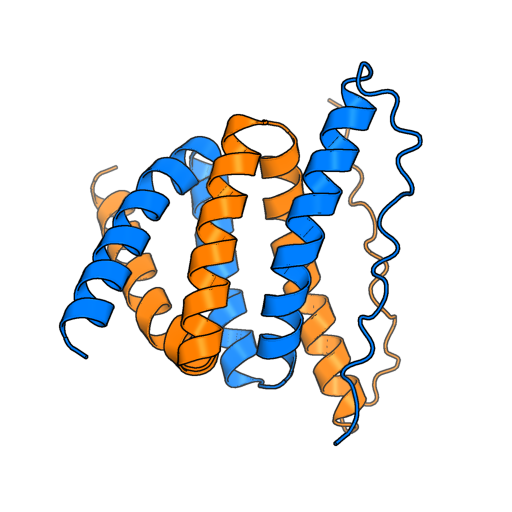OM 761 C C . LYS B 1 5 ? 13.273 3.289 14.188 1 28.38 5 LYS B C 1
ATOM 763 O O . LYS B 1 5 ? 12.086 3.531 13.977 1 28.38 5 LYS B O 1
ATOM 768 N N . LYS B 1 6 ? 13.938 2.629 13.234 1 27.61 6 LYS B N 1
ATOM 769 C CA . LYS B 1 6 ? 13.453 1.474 12.477 1 27.61 6 LYS B CA 1
ATOM 770 C C . LYS B 1 6 ? 12.547 0.596 13.344 1 27.61 6 LYS B C 1
ATOM 772 O O . LYS B 1 6 ? 13.016 -0.046 14.281 1 27.61 6 LYS B O 1
ATOM 777 N N . GLN B 1 7 ? 11.438 1.119 13.766 1 30.47 7 GLN B N 1
ATOM 778 C CA . GLN B 1 7 ? 10.539 0.174 14.414 1 30.47 7 GLN B CA 1
ATOM 779 C C . GLN B 1 7 ? 10.625 -1.206 13.773 1 30.47 7 GLN B C 1
ATOM 781 O O . GLN B 1 7 ? 10.57 -1.328 12.547 1 30.47 7 GLN B O 1
ATOM 786 N N . ASP B 1 8 ? 11.5 -2.027 14.328 1 28.2 8 ASP B N 1
ATOM 787 C CA . ASP B 1 8 ? 11.68 -3.455 14.094 1 28.2 8 ASP B CA 1
ATOM 788 C C . ASP B 1 8 ? 10.336 -4.145 13.836 1 28.2 8 ASP B C 1
ATOM 790 O O . ASP B 1 8 ? 9.523 -4.285 14.75 1 28.2 8 ASP B O 1
ATOM 794 N N . LEU B 1 9 ? 9.617 -3.752 12.844 1 32.34 9 LEU B N 1
ATOM 795 C CA . LEU B 1 9 ? 8.57 -4.723 12.547 1 32.34 9 LEU B CA 1
ATOM 796 C C . LEU B 1 9 ? 9.109 -6.148 12.625 1 32.34 9 LEU B C 1
ATOM 798 O O . LEU B 1 9 ? 9.938 -6.547 11.805 1 32.34 9 LEU B O 1
ATOM 802 N N . ASN B 1 10 ? 9.516 -6.578 13.789 1 31.98 10 ASN B N 1
ATOM 803 C CA . ASN B 1 10 ? 9.867 -7.977 14.008 1 31.98 10 ASN B CA 1
ATOM 804 C C . ASN B 1 10 ? 9.016 -8.914 13.156 1 31.98 10 ASN B C 1
ATOM 806 O O . ASN B 1 10 ? 7.887 -9.234 13.531 1 31.98 10 ASN B O 1
ATOM 810 N N . CYS B 1 11 ? 8.852 -8.594 11.953 1 35.03 11 CYS B N 1
ATOM 811 C CA . CYS B 1 11 ? 8.344 -9.703 11.156 1 35.03 11 CYS B CA 1
ATOM 812 C C . CYS B 1 11 ? 8.977 -11.016 11.594 1 35.03 11 CYS B C 1
ATOM 814 O O . CYS B 1 11 ? 10.102 -11.039 12.086 1 35.03 11 CYS B O 1
ATOM 816 N N . PHE B 1 12 ? 8.203 -12.133 11.578 1 32.31 12 PHE B N 1
ATOM 817 C CA . PHE B 1 12 ? 8.297 -13.539 11.938 1 32.31 12 PHE B CA 1
ATOM 818 C C . PHE B 1 12 ? 9.625 -14.125 11.477 1 32.31 12 PHE B C 1
ATOM 820 O O . PHE B 1 12 ? 10.117 -13.797 10.398 1 32.31 12 PHE B O 1
ATOM 827 N N . ASP B 1 13 ? 10.547 -14.133 12.367 1 37.88 13 ASP B N 1
ATOM 828 C CA . ASP B 1 13 ? 11.703 -15 12.18 1 37.88 13 ASP B CA 1
ATOM 829 C C . ASP B 1 13 ? 11.289 -16.344 11.57 1 37.88 13 ASP B C 1
ATOM 831 O O . ASP B 1 13 ? 10.672 -17.172 12.242 1 37.88 13 ASP B O 1
ATOM 835 N N . ASP B 1 14 ? 10.695 -16.422 10.477 1 40.28 14 ASP B N 1
ATOM 836 C CA . ASP B 1 14 ? 10.352 -17.719 9.906 1 40.28 14 ASP B CA 1
ATOM 837 C C . ASP B 1 14 ? 11.602 -18.594 9.75 1 40.28 14 ASP B C 1
ATOM 839 O O . ASP B 1 14 ? 12.547 -18.203 9.062 1 40.28 14 ASP B O 1
ATOM 843 N N . GLY B 1 15 ? 12.086 -19.062 10.75 1 42.31 15 GLY B N 1
ATOM 844 C CA . GLY B 1 15 ? 12.711 -20.344 10.43 1 42.31 15 GLY B CA 1
ATOM 845 C C . GLY B 1 15 ? 12.055 -21.047 9.25 1 42.31 15 GLY B C 1
ATOM 846 O O . GLY B 1 15 ? 11.406 -22.078 9.422 1 42.31 15 GLY B O 1
ATOM 847 N N . ILE B 1 16 ? 11.406 -20.312 8.328 1 46.94 16 ILE B N 1
ATOM 848 C CA . ILE B 1 16 ? 10.617 -20.875 7.238 1 46.94 16 ILE B CA 1
ATOM 849 C C . ILE B 1 16 ? 11.469 -21.844 6.422 1 46.94 16 ILE B C 1
ATOM 851 O O . ILE B 1 16 ? 12.539 -21.469 5.926 1 46.94 16 ILE B O 1
ATOM 855 N N . SER B 1 17 ? 11.453 -22.969 6.734 1 51.22 17 SER B N 1
ATOM 856 C CA . SER B 1 17 ? 11.898 -23.953 5.754 1 51.22 17 SER B CA 1
ATOM 857 C C . SER B 1 17 ? 11.352 -23.641 4.367 1 51.22 17 SER B C 1
ATOM 859 O O . SER B 1 17 ? 10.148 -23.422 4.203 1 51.22 17 SER B O 1
ATOM 861 N N . GLN B 1 18 ? 12.102 -23.078 3.447 1 57.94 18 GLN B N 1
ATOM 862 C CA . GLN B 1 18 ? 11.891 -22.625 2.08 1 57.94 18 GLN B CA 1
ATOM 863 C C . GLN B 1 18 ? 10.969 -23.562 1.314 1 57.94 18 GLN B C 1
ATOM 865 O O . GLN B 1 18 ? 10.352 -23.172 0.319 1 57.94 18 GLN B O 1
ATOM 870 N N . GLY B 1 19 ? 10.766 -24.719 1.884 1 67.25 19 GLY B N 1
ATOM 871 C CA . GLY B 1 19 ? 9.961 -25.672 1.131 1 67.25 19 GLY B CA 1
ATOM 872 C C . GLY B 1 19 ? 8.492 -25.656 1.527 1 67.25 19 GLY B C 1
ATOM 873 O O . GLY B 1 19 ? 7.629 -26.047 0.743 1 67.25 19 GLY B O 1
ATOM 874 N N . ASP B 1 20 ? 8.117 -25.141 2.621 1 84.12 20 ASP B N 1
ATOM 875 C CA . ASP B 1 20 ? 6.75 -25.125 3.135 1 84.12 20 ASP B CA 1
ATOM 876 C C . ASP B 1 20 ? 5.969 -23.938 2.586 1 84.12 20 ASP B C 1
ATOM 878 O O . ASP B 1 20 ? 6.398 -22.797 2.721 1 84.12 20 ASP B O 1
ATOM 882 N N . PRO B 1 21 ? 4.953 -24.281 1.747 1 85.06 21 PRO B N 1
ATOM 883 C CA . PRO B 1 21 ? 4.156 -23.219 1.135 1 85.06 21 PRO B CA 1
ATOM 884 C C . PRO B 1 21 ? 3.729 -22.141 2.137 1 85.06 21 PRO B C 1
ATOM 886 O O . PRO B 1 21 ? 3.686 -20.953 1.801 1 85.06 21 PRO B O 1
ATOM 889 N N . LYS B 1 22 ? 3.438 -22.609 3.35 1 89.5 22 LYS B N 1
ATOM 890 C CA . LYS B 1 22 ? 3.051 -21.656 4.379 1 89.5 22 LYS B CA 1
ATOM 891 C C . LYS B 1 22 ? 4.223 -20.766 4.766 1 89.5 22 LYS B C 1
ATOM 893 O O . LYS B 1 22 ? 4.047 -19.562 4.988 1 89.5 22 LYS B O 1
ATOM 898 N N . ALA B 1 23 ? 5.336 -21.297 4.785 1 89.06 23 ALA B N 1
ATOM 899 C CA . ALA B 1 23 ? 6.539 -20.531 5.098 1 89.06 23 ALA B CA 1
ATOM 900 C C . ALA B 1 23 ? 6.863 -19.531 3.986 1 89.06 23 ALA B C 1
ATOM 902 O O . ALA B 1 23 ? 7.277 -18.406 4.254 1 89.06 23 ALA B O 1
ATOM 903 N N . LYS B 1 24 ? 6.668 -20 2.805 1 90.75 24 LYS B N 1
ATOM 904 C CA . LYS B 1 24 ? 6.91 -19.125 1.665 1 90.75 24 LYS B CA 1
ATOM 905 C C . LYS B 1 24 ? 5.961 -17.938 1.68 1 90.75 24 LYS B C 1
ATOM 907 O O . LYS B 1 24 ? 6.387 -16.797 1.486 1 90.75 24 LYS B O 1
ATOM 912 N N . MET B 1 25 ? 4.73 -18.203 1.899 1 92.44 25 MET B N 1
ATOM 913 C CA . MET B 1 25 ? 3.746 -17.125 1.963 1 92.44 25 MET B CA 1
ATOM 914 C C . MET B 1 25 ? 4.082 -16.141 3.082 1 92.44 25 MET B C 1
ATOM 916 O O . MET B 1 25 ? 3.988 -14.93 2.896 1 92.44 25 MET B O 1
ATOM 920 N N . ALA B 1 26 ? 4.477 -16.703 4.207 1 91.12 26 ALA B N 1
ATOM 921 C CA . ALA B 1 26 ? 4.84 -15.852 5.34 1 91.12 26 ALA B CA 1
ATOM 922 C C . ALA B 1 26 ? 6.008 -14.938 4.992 1 91.12 26 ALA B C 1
ATOM 924 O O . ALA B 1 26 ? 6.027 -13.766 5.379 1 91.12 26 ALA B O 1
ATOM 925 N N . PHE B 1 27 ? 6.945 -15.445 4.305 1 91.12 27 PHE B N 1
ATOM 926 C CA . PHE B 1 27 ? 8.109 -14.68 3.871 1 91.12 27 PHE B CA 1
ATOM 927 C C . PHE B 1 27 ? 7.691 -13.555 2.928 1 91.12 27 PHE B C 1
ATOM 929 O O . PHE B 1 27 ? 8.117 -12.406 3.09 1 91.12 27 PHE B O 1
ATOM 936 N N . ARG B 1 28 ? 6.828 -13.859 1.937 1 92.44 28 ARG B N 1
ATOM 937 C CA . ARG B 1 28 ? 6.336 -12.859 0.996 1 92.44 28 ARG B CA 1
ATOM 938 C C . ARG B 1 28 ? 5.574 -11.758 1.721 1 92.44 28 ARG B C 1
ATOM 940 O O . ARG B 1 28 ? 5.734 -10.578 1.407 1 92.44 28 ARG B O 1
ATOM 947 N N . TYR B 1 29 ? 4.836 -12.25 2.658 1 91.88 29 TYR B N 1
ATOM 948 C CA . TYR B 1 29 ? 4.066 -11.305 3.457 1 91.88 29 TYR B CA 1
ATOM 949 C C . TYR B 1 29 ? 4.984 -10.336 4.191 1 91.88 29 TYR B C 1
ATOM 951 O O . TYR B 1 29 ? 4.773 -9.117 4.16 1 91.88 29 TYR B O 1
ATOM 959 N N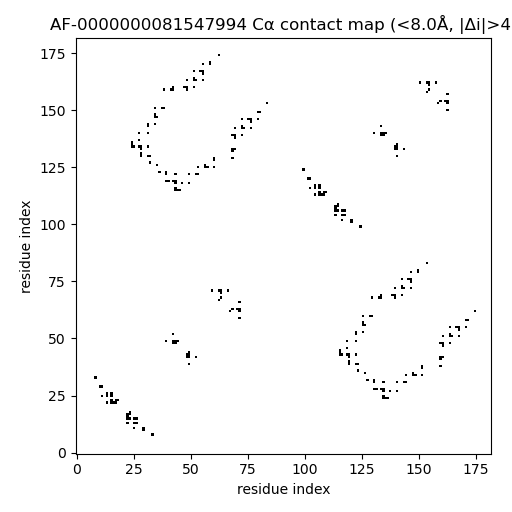 . LYS B 1 30 ? 5.934 -10.844 4.773 1 90.25 30 LYS B N 1
ATOM 960 C CA . LYS B 1 30 ? 6.863 -10.031 5.551 1 90.25 30 LYS B CA 1
ATOM 961 C C . LYS B 1 30 ? 7.582 -9.016 4.668 1 90.25 30 LYS B C 1
ATOM 963 O O . LYS B 1 30 ? 7.754 -7.859 5.055 1 90.25 30 LYS B O 1
ATOM 968 N N . GLU B 1 31 ? 8.039 -9.414 3.574 1 89.88 31 GLU B N 1
ATOM 969 C CA . GLU B 1 31 ? 8.742 -8.531 2.65 1 89.88 31 GLU B CA 1
ATOM 970 C C . GLU B 1 31 ? 7.848 -7.375 2.209 1 89.88 31 GLU B C 1
ATOM 972 O O . GLU B 1 31 ? 8.289 -6.227 2.162 1 89.88 31 GLU B O 1
ATOM 977 N N . LEU B 1 32 ? 6.602 -7.652 1.904 1 92.19 32 LEU B N 1
ATOM 978 C CA . LEU B 1 32 ? 5.668 -6.629 1.446 1 92.19 32 LEU B CA 1
ATOM 979 C C . LEU B 1 32 ? 5.285 -5.691 2.588 1 92.19 32 LEU B C 1
ATOM 981 O O . LEU B 1 32 ? 5.148 -4.48 2.383 1 92.19 32 LEU B O 1
ATOM 985 N N . CYS B 1 33 ? 5.145 -6.25 3.748 1 88 33 CYS B N 1
ATOM 986 C CA . CYS B 1 33 ? 4.758 -5.449 4.906 1 88 33 CYS B CA 1
ATOM 987 C C . CYS B 1 33 ? 5.809 -4.383 5.203 1 88 33 CYS B C 1
ATOM 989 O O . CYS B 1 33 ? 5.469 -3.264 5.586 1 88 33 CYS B O 1
ATOM 991 N N . HIS B 1 34 ? 7.043 -4.695 5.039 1 85.06 34 HIS B N 1
ATOM 992 C CA . HIS B 1 34 ? 8.125 -3.748 5.285 1 85.06 34 HIS B CA 1
ATOM 993 C C . HIS B 1 34 ? 8.008 -2.525 4.383 1 85.06 34 HIS B C 1
ATOM 995 O O . HIS B 1 34 ? 8.07 -1.39 4.855 1 85.06 34 HIS B O 1
ATOM 1001 N N . LEU B 1 35 ? 7.781 -2.678 3.113 1 83.19 35 LEU B N 1
ATOM 1002 C CA . LEU B 1 35 ? 7.684 -1.594 2.141 1 83.19 35 LEU B CA 1
ATOM 1003 C C . LEU B 1 35 ? 6.441 -0.748 2.395 1 83.19 35 LEU B C 1
ATOM 1005 O O . LEU B 1 35 ? 6.492 0.481 2.311 1 83.19 35 LEU B O 1
ATOM 1009 N N . TYR B 1 36 ? 5.484 -1.436 2.795 1 87.5 36 TYR B N 1
ATOM 1010 C CA . TYR B 1 36 ? 4.199 -0.771 2.996 1 87.5 36 TYR B CA 1
ATOM 1011 C C . TYR B 1 36 ? 4.211 0.055 4.277 1 87.5 36 TYR B C 1
ATOM 1013 O O . TYR B 1 36 ? 3.682 1.169 4.309 1 87.5 36 TYR B O 1
ATOM 1021 N N . SER B 1 37 ? 4.773 -0.454 5.27 1 87.69 37 SER B N 1
ATOM 1022 C CA . SER B 1 37 ? 4.797 0.243 6.551 1 87.69 37 SER B CA 1
ATOM 1023 C C . SER B 1 37 ? 5.484 1.6 6.434 1 87.69 37 SER B C 1
ATOM 1025 O O . SER B 1 37 ? 5.082 2.564 7.086 1 87.69 37 SER B O 1
ATOM 1027 N N . GLN B 1 38 ? 6.48 1.769 5.578 1 87.94 38 GLN B N 1
ATOM 1028 C CA . GLN B 1 38 ? 7.172 3.035 5.363 1 87.94 38 GLN B CA 1
ATOM 1029 C C . GLN B 1 38 ? 6.238 4.074 4.754 1 87.94 38 GLN B C 1
ATOM 1031 O O . GLN B 1 38 ? 6.203 5.227 5.195 1 87.94 38 GLN B O 1
ATOM 1036 N N . LEU B 1 39 ? 5.484 3.686 3.816 1 91.75 39 LEU B N 1
ATOM 1037 C CA . LEU B 1 39 ? 4.543 4.57 3.137 1 91.75 39 LEU B CA 1
ATOM 1038 C C . LEU B 1 39 ? 3.438 5.016 4.086 1 91.75 39 LEU B C 1
ATOM 1040 O O . LEU B 1 39 ? 3.094 6.199 4.133 1 91.75 39 LEU B O 1
ATOM 1044 N N . ILE B 1 40 ? 2.947 4.074 4.883 1 93.5 40 ILE B N 1
ATOM 1045 C CA . ILE B 1 40 ? 1.842 4.344 5.797 1 93.5 40 ILE B CA 1
ATOM 1046 C C . ILE B 1 40 ? 2.309 5.285 6.906 1 93.5 40 ILE B C 1
ATOM 1048 O O . ILE B 1 40 ? 1.575 6.191 7.309 1 93.5 40 ILE B O 1
ATOM 1052 N N . THR B 1 41 ? 3.508 5 7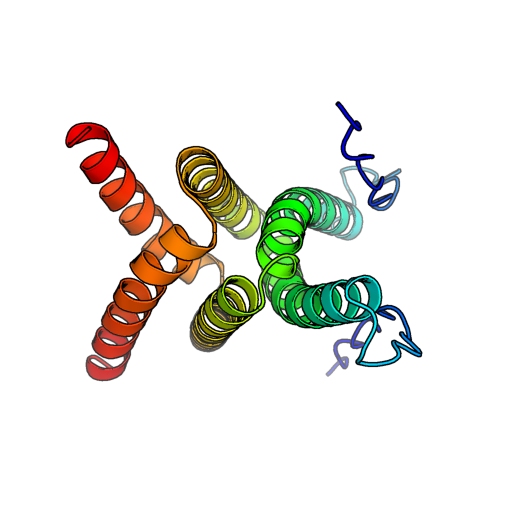.34 1 92.56 41 THR B N 1
ATOM 1053 C CA . THR B 1 41 ? 4.062 5.859 8.383 1 92.56 41 THR B CA 1
ATOM 1054 C C . THR B 1 41 ? 4.141 7.305 7.91 1 92.56 41 THR B C 1
ATOM 1056 O O . THR B 1 41 ? 3.779 8.227 8.648 1 92.56 41 THR B O 1
ATOM 1059 N N . ARG B 1 42 ? 4.535 7.578 6.742 1 93.5 42 ARG B N 1
ATOM 1060 C CA . ARG B 1 42 ? 4.641 8.914 6.176 1 93.5 42 ARG B CA 1
ATOM 1061 C C . ARG B 1 42 ? 3.262 9.539 5.977 1 93.5 42 ARG B C 1
ATOM 1063 O O . ARG B 1 42 ? 3.055 10.711 6.277 1 93.5 42 ARG B O 1
ATOM 1070 N N . ALA B 1 43 ? 2.385 8.789 5.492 1 95.75 43 ALA B N 1
ATOM 1071 C CA . ALA B 1 43 ? 1.034 9.281 5.238 1 95.75 43 ALA B CA 1
ATOM 1072 C C . ALA B 1 43 ? 0.323 9.633 6.543 1 95.75 43 ALA B C 1
ATOM 1074 O O . ALA B 1 43 ? -0.455 10.586 6.598 1 95.75 43 ALA B O 1
ATOM 1075 N N . ALA B 1 44 ? 0.635 8.852 7.629 1 94.31 44 ALA B N 1
ATOM 1076 C CA . ALA B 1 44 ? -0.041 9.016 8.914 1 94.31 44 ALA B CA 1
ATOM 1077 C C . ALA B 1 44 ? 0.362 10.32 9.586 1 94.31 44 ALA B C 1
ATOM 1079 O O . ALA B 1 44 ? -0.3 10.773 10.523 1 94.31 44 ALA B O 1
ATOM 1080 N N . ASP B 1 45 ? 1.422 11 9.039 1 92.56 45 ASP B N 1
ATOM 1081 C CA . ASP B 1 45 ? 1.898 12.258 9.609 1 92.56 45 ASP B CA 1
ATOM 1082 C C . ASP B 1 45 ? 1.009 13.422 9.188 1 92.56 45 ASP B C 1
ATOM 1084 O O . ASP B 1 45 ? 1.14 14.531 9.711 1 92.56 45 ASP B O 1
ATOM 1088 N N . SER B 1 46 ? 0.155 13.195 8.258 1 93.25 46 SER B N 1
ATOM 1089 C CA . SER B 1 46 ? -0.703 14.227 7.68 1 93.25 46 SER B CA 1
ATOM 1090 C C . SER B 1 46 ? -2.111 13.695 7.438 1 93.25 46 SER B C 1
ATOM 1092 O O . SER B 1 46 ? -2.289 12.664 6.785 1 93.25 46 SER B O 1
ATOM 1094 N N . GLU B 1 47 ? -3.004 14.445 7.984 1 92.69 47 GLU B N 1
ATOM 1095 C CA . GLU B 1 47 ? -4.395 14.055 7.766 1 92.69 47 GLU B CA 1
ATOM 1096 C C . GLU B 1 47 ? -4.738 14.039 6.281 1 92.69 47 GLU B C 1
ATOM 1098 O O . GLU B 1 47 ? -5.438 13.141 5.809 1 92.69 47 GLU B O 1
ATOM 1103 N N . ILE B 1 48 ? -4.281 15.008 5.555 1 93.06 48 ILE B N 1
ATOM 1104 C CA . ILE B 1 48 ? -4.559 15.125 4.125 1 93.06 48 ILE B CA 1
ATOM 1105 C C . ILE B 1 48 ? -3.932 13.945 3.381 1 93.06 48 ILE B C 1
ATOM 1107 O O . ILE B 1 48 ? -4.582 13.32 2.543 1 93.06 48 ILE B O 1
ATOM 1111 N N . ALA B 1 49 ? -2.689 13.703 3.752 1 94.88 49 ALA B N 1
ATOM 1112 C CA . ALA B 1 49 ? -2.008 12.57 3.123 1 94.88 49 ALA B CA 1
ATOM 1113 C C . ALA B 1 49 ? -2.713 11.258 3.445 1 94.88 49 ALA B C 1
ATOM 1115 O O . ALA B 1 49 ? -2.893 10.414 2.566 1 94.88 49 ALA B O 1
ATOM 1116 N N . LYS B 1 50 ? -3.102 11.109 4.68 1 95.19 50 LYS B N 1
ATOM 1117 C CA . LYS B 1 50 ? -3.807 9.906 5.121 1 95.19 50 LYS B CA 1
ATOM 1118 C C . LYS B 1 50 ? -5.113 9.727 4.355 1 95.19 50 LYS B C 1
ATOM 1120 O O . LYS B 1 50 ? -5.406 8.633 3.869 1 95.19 50 LYS B O 1
ATOM 1125 N N . GLN B 1 51 ? -5.895 10.711 4.219 1 94.12 51 GLN B N 1
ATOM 1126 C CA . GLN B 1 51 ? -7.176 10.633 3.523 1 94.12 51 GLN B CA 1
ATOM 1127 C C . GLN B 1 51 ? -6.98 10.289 2.051 1 94.12 51 GLN B C 1
ATOM 1129 O O . GLN B 1 51 ? -7.73 9.484 1.49 1 94.12 51 GLN B O 1
ATOM 1134 N N . GLY B 1 52 ? -6.027 10.961 1.472 1 93.94 52 GLY B N 1
ATOM 1135 C CA . GLY B 1 52 ? -5.73 10.664 0.08 1 93.94 52 GLY B CA 1
ATOM 1136 C C . GLY B 1 52 ? -5.301 9.227 -0.147 1 93.94 52 GLY B C 1
ATOM 1137 O O . GLY B 1 52 ? -5.793 8.562 -1.06 1 93.94 52 GLY B O 1
ATOM 1138 N N . LEU B 1 53 ? -4.406 8.758 0.666 1 95 53 LEU B N 1
ATOM 1139 C CA . LEU B 1 53 ? -3.916 7.391 0.529 1 95 53 LEU B CA 1
ATOM 1140 C C . LEU B 1 53 ? -5.02 6.387 0.827 1 95 53 LEU B C 1
ATOM 1142 O O . LEU B 1 53 ? -5.117 5.348 0.165 1 95 53 LEU B O 1
ATOM 1146 N N . GLN B 1 54 ? -5.816 6.688 1.823 1 93.75 54 GLN B N 1
ATOM 1147 C CA . GLN B 1 54 ? -6.945 5.824 2.156 1 93.75 54 GLN B CA 1
ATOM 1148 C C . GLN B 1 54 ? -7.875 5.645 0.959 1 93.75 54 GLN B C 1
ATOM 1150 O O . GLN B 1 54 ? -8.266 4.52 0.637 1 93.75 54 GLN B O 1
ATOM 1155 N N . LYS B 1 55 ? -8.211 6.691 0.348 1 91.75 55 LYS B N 1
ATOM 1156 C CA . LYS B 1 55 ? -9.086 6.637 -0.82 1 91.75 55 LYS B CA 1
ATOM 1157 C C . LYS B 1 55 ? -8.453 5.824 -1.944 1 91.75 55 LYS B C 1
ATOM 1159 O O . LYS B 1 55 ? -9.125 5.031 -2.604 1 91.75 55 LYS B O 1
ATOM 1164 N N . LEU B 1 56 ? -7.199 6.074 -2.162 1 92.19 56 LEU B N 1
ATOM 1165 C CA . LEU B 1 56 ? -6.469 5.348 -3.191 1 92.19 56 LEU B CA 1
ATOM 1166 C C . LEU B 1 56 ? -6.473 3.848 -2.91 1 92.19 56 LEU B C 1
ATOM 1168 O O . LEU B 1 56 ? -6.766 3.045 -3.799 1 92.19 56 LEU B O 1
ATOM 1172 N N . LEU B 1 57 ? -6.215 3.488 -1.637 1 92 57 LEU B N 1
ATOM 1173 C CA . LEU B 1 57 ? -6.164 2.084 -1.249 1 92 57 LEU B CA 1
ATOM 1174 C C . LEU B 1 57 ? -7.539 1.436 -1.371 1 92 57 LEU B C 1
ATOM 1176 O O . LEU B 1 57 ? -7.648 0.263 -1.739 1 92 57 LEU B O 1
ATOM 1180 N N . GLU B 1 58 ? -8.547 2.127 -1.052 1 91.19 58 GLU B N 1
ATOM 1181 C CA . GLU B 1 58 ? -9.906 1.613 -1.2 1 91.19 58 GLU B CA 1
ATOM 1182 C C . GLU B 1 58 ? -10.234 1.333 -2.664 1 91.19 58 GLU B C 1
ATOM 1184 O O . GLU B 1 58 ? -10.867 0.327 -2.98 1 91.19 58 GLU B O 1
ATOM 1189 N N . GLN B 1 59 ? -9.852 2.186 -3.555 1 89.44 59 GLN B N 1
ATOM 1190 C CA . GLN B 1 59 ? -10.047 1.979 -4.984 1 89.44 59 GLN B CA 1
ATOM 1191 C C . GLN B 1 59 ? -9.266 0.765 -5.48 1 89.44 59 GLN B C 1
ATOM 1193 O O . GLN B 1 59 ? -9.773 -0.021 -6.281 1 89.44 59 GLN B O 1
ATOM 1198 N N . VAL B 1 60 ? -8.031 0.639 -4.988 1 91.12 60 VAL B N 1
ATOM 1199 C CA . VAL B 1 60 ? -7.199 -0.508 -5.348 1 91.12 60 VAL B CA 1
ATOM 1200 C C . VAL B 1 60 ? -7.871 -1.797 -4.875 1 91.12 60 VAL B C 1
ATOM 1202 O O . VAL B 1 60 ? -7.98 -2.762 -5.637 1 91.12 60 VAL B O 1
ATOM 1205 N N . ASP B 1 61 ? -8.266 -1.766 -3.627 1 90.38 61 ASP B N 1
ATOM 1206 C CA . ASP B 1 61 ? -8.914 -2.945 -3.061 1 90.38 61 ASP B CA 1
ATOM 1207 C C . ASP B 1 61 ? -10.156 -3.33 -3.861 1 90.38 61 ASP B C 1
ATOM 1209 O O . ASP B 1 61 ? -10.383 -4.512 -4.133 1 90.38 61 ASP B O 1
ATOM 1213 N N . SER B 1 62 ? -10.938 -2.377 -4.211 1 89.94 62 SER B N 1
ATOM 1214 C CA . SER B 1 62 ? -12.141 -2.625 -5.004 1 89.94 62 SER B CA 1
ATOM 1215 C C . SER B 1 62 ? -11.789 -3.254 -6.352 1 89.94 62 SER B C 1
ATOM 1217 O O . SER B 1 62 ? -12.445 -4.203 -6.789 1 89.94 62 SER B O 1
ATOM 1219 N N . ASN B 1 63 ? -10.812 -2.789 -7.031 1 90.31 63 ASN B N 1
ATOM 1220 C CA . ASN B 1 63 ? -10.383 -3.322 -8.32 1 90.31 63 ASN B CA 1
ATOM 1221 C C . ASN B 1 63 ? -9.875 -4.754 -8.188 1 90.31 63 ASN B C 1
ATOM 1223 O O . ASN B 1 63 ? -10.195 -5.609 -9.016 1 90.31 63 ASN B O 1
ATOM 1227 N N . VAL B 1 64 ? -9.086 -4.977 -7.145 1 92.81 64 VAL B N 1
ATOM 1228 C CA . VAL B 1 64 ? -8.508 -6.293 -6.91 1 92.81 64 VAL B CA 1
ATOM 1229 C C . VAL B 1 64 ? -9.609 -7.305 -6.613 1 92.81 64 VAL B C 1
ATOM 1231 O O . VAL B 1 64 ? -9.523 -8.461 -7.023 1 92.81 64 VAL B O 1
ATOM 1234 N N . GLN B 1 65 ? -10.664 -6.836 -5.953 1 90.75 65 GLN B N 1
ATOM 1235 C CA . GLN B 1 65 ? -11.797 -7.703 -5.645 1 90.75 65 GLN B CA 1
ATOM 1236 C C . GLN B 1 65 ? -12.578 -8.062 -6.91 1 90.75 65 GLN B C 1
ATOM 1238 O O . GLN B 1 65 ? -13.117 -9.164 -7.023 1 90.75 65 GLN B O 1
ATOM 1243 N N . GLU B 1 66 ? -12.602 -7.137 -7.82 1 91.81 66 GLU B N 1
ATOM 1244 C CA . GLU B 1 66 ? -13.344 -7.34 -9.062 1 91.81 66 GLU B CA 1
ATOM 1245 C C . GLU B 1 66 ? -12.508 -8.125 -10.078 1 91.81 66 GLU B C 1
ATOM 1247 O O . GLU B 1 66 ? -13.047 -8.695 -11.023 1 91.81 66 GLU B O 1
ATOM 1252 N N . THR B 1 67 ? -11.227 -8.156 -9.898 1 92.69 67 THR B N 1
ATOM 1253 C CA . THR B 1 67 ? -10.305 -8.836 -10.805 1 92.69 67 THR B CA 1
ATOM 1254 C C . THR B 1 67 ? -9.375 -9.758 -10.031 1 92.69 67 THR B C 1
ATOM 1256 O O . THR B 1 67 ? -9.805 -10.797 -9.516 1 92.69 67 THR B O 1
ATOM 1259 N N . THR B 1 68 ? -8.109 -9.547 -9.891 1 93.94 68 THR B N 1
ATOM 1260 C CA . THR B 1 68 ? -7.066 -10.203 -9.109 1 93.94 68 THR B CA 1
ATOM 1261 C C . THR B 1 68 ? -5.891 -9.258 -8.867 1 93.94 68 THR B C 1
ATOM 1263 O O . THR B 1 68 ? -5.734 -8.266 -9.578 1 93.94 68 THR B O 1
ATOM 1266 N N . VAL B 1 69 ? -5.156 -9.531 -7.875 1 94.56 69 VAL B N 1
ATOM 1267 C CA . VAL B 1 69 ? -3.975 -8.727 -7.598 1 94.56 69 VAL B CA 1
ATOM 1268 C C . VAL B 1 69 ? -3.018 -8.781 -8.789 1 94.56 69 VAL B C 1
ATOM 1270 O O . VAL B 1 69 ? -2.414 -7.766 -9.148 1 94.56 69 VAL B O 1
ATOM 1273 N N . GLU B 1 70 ? -2.938 -9.961 -9.391 1 93.88 70 GLU B N 1
ATOM 1274 C CA . GLU B 1 70 ? -2.039 -10.133 -10.531 1 93.88 70 GLU B CA 1
ATOM 1275 C C . GLU B 1 70 ? -2.426 -9.211 -11.68 1 93.88 70 GLU B C 1
ATOM 1277 O O . GLU B 1 70 ? -1.56 -8.602 -12.312 1 93.88 70 GLU B O 1
ATOM 1282 N N . GLU B 1 71 ? -3.664 -9.133 -11.922 1 93 71 GLU B N 1
ATOM 1283 C CA . GLU B 1 71 ? -4.145 -8.266 -12.992 1 93 71 GLU B CA 1
ATOM 1284 C C . GLU B 1 71 ? -3.91 -6.797 -12.672 1 93 71 GLU B C 1
ATOM 1286 O O . GLU B 1 71 ? -3.492 -6.023 -13.531 1 93 71 GLU B O 1
ATOM 1291 N N . PHE B 1 72 ? -4.23 -6.426 -11.469 1 93.62 72 PHE B N 1
ATOM 1292 C CA . PHE B 1 72 ? -3.998 -5.051 -11.039 1 93.62 72 PHE B CA 1
ATOM 1293 C C . PHE B 1 72 ? -2.539 -4.66 -11.242 1 93.62 72 PHE B C 1
ATOM 1295 O O . PHE B 1 72 ? -2.246 -3.613 -11.82 1 93.62 72 PHE B O 1
ATOM 1302 N N . VAL B 1 73 ? -1.652 -5.504 -10.742 1 92.75 73 VAL B N 1
ATOM 1303 C CA . VAL B 1 73 ? -0.232 -5.172 -10.773 1 92.75 73 VAL B CA 1
ATOM 1304 C C . VAL B 1 73 ? 0.253 -5.109 -12.219 1 92.75 73 VAL B C 1
ATOM 1306 O O . VAL B 1 73 ? 1.044 -4.234 -12.578 1 92.75 73 VAL B O 1
ATOM 1309 N N . SER B 1 74 ? -0.201 -6.051 -13 1 90.56 74 SER B N 1
ATOM 1310 C CA . SER B 1 74 ? 0.202 -6.062 -14.398 1 90.56 74 SER B CA 1
ATOM 1311 C C . SER B 1 74 ? -0.228 -4.781 -15.109 1 90.56 74 SER B C 1
ATOM 1313 O O . SER B 1 74 ? 0.525 -4.227 -15.914 1 90.56 74 SER B O 1
ATOM 1315 N N . GLU B 1 75 ? -1.389 -4.285 -14.82 1 88.88 75 GLU B N 1
ATOM 1316 C CA . GLU B 1 75 ? -1.92 -3.088 -15.461 1 88.88 75 GLU B CA 1
ATOM 1317 C C . GLU B 1 75 ? -1.26 -1.827 -14.906 1 88.88 75 GLU B C 1
ATOM 1319 O O . GLU B 1 75 ? -0.92 -0.916 -15.664 1 88.88 75 GLU B O 1
ATOM 1324 N N . TRP B 1 76 ? -1.032 -1.791 -13.664 1 87.75 76 TRP B N 1
ATOM 1325 C CA . TRP B 1 76 ? -0.612 -0.543 -13.031 1 87.75 76 TRP B CA 1
ATOM 1326 C C . TRP B 1 76 ? 0.908 -0.426 -13.016 1 87.75 76 TRP B C 1
ATOM 1328 O O . TRP B 1 76 ? 1.452 0.681 -12.984 1 87.75 76 TRP B O 1
ATOM 1338 N N . SER B 1 77 ? 1.604 -1.546 -13.023 1 84 77 SER B N 1
ATOM 1339 C CA . SER B 1 77 ? 3.059 -1.478 -13.117 1 84 77 SER B CA 1
ATOM 1340 C C . SER B 1 77 ? 3.494 -0.74 -14.375 1 84 77 SER B C 1
ATOM 1342 O O . SER B 1 77 ? 4.422 0.07 -14.344 1 84 77 SER B O 1
ATOM 1344 N N . VAL B 1 78 ? 2.826 -0.986 -15.398 1 84.31 78 VAL B N 1
ATOM 1345 C CA . VAL B 1 78 ? 3.146 -0.356 -16.672 1 84.31 78 VAL B CA 1
ATOM 1346 C C . VAL B 1 78 ? 2.814 1.133 -16.609 1 84.31 78 VAL B C 1
ATOM 1348 O O . VAL B 1 78 ? 3.584 1.967 -17.094 1 84.31 78 VAL B O 1
ATOM 1351 N N . ARG B 1 79 ? 1.754 1.486 -16.094 1 83.69 79 ARG B N 1
ATOM 1352 C CA . ARG B 1 79 ? 1.289 2.869 -16.047 1 83.69 79 ARG B CA 1
ATOM 1353 C C . ARG B 1 79 ? 2.166 3.715 -15.133 1 83.69 79 ARG B C 1
ATOM 1355 O O . ARG B 1 79 ? 2.508 4.852 -15.469 1 83.69 79 ARG B O 1
ATOM 1362 N N . ILE B 1 80 ? 2.5 3.172 -14.023 1 82.31 80 ILE B N 1
ATOM 1363 C CA . ILE B 1 80 ? 3.338 3.889 -13.07 1 82.31 80 ILE B CA 1
ATOM 1364 C C . ILE B 1 80 ? 4.734 4.082 -13.656 1 82.31 80 ILE B C 1
ATOM 1366 O O . ILE B 1 80 ? 5.312 5.168 -13.547 1 82.31 80 ILE B O 1
ATOM 1370 N N . GLU B 1 81 ? 5.254 3.066 -14.242 1 81.44 81 GLU B N 1
ATOM 1371 C CA . GLU B 1 81 ? 6.574 3.145 -14.867 1 81.44 81 GLU B CA 1
ATOM 1372 C C . GLU B 1 81 ? 6.602 4.207 -15.961 1 81.44 81 GLU B C 1
ATOM 1374 O O . GLU B 1 81 ? 7.582 4.945 -16.094 1 81.44 81 GLU B O 1
ATOM 1379 N N . CYS B 1 82 ? 5.551 4.227 -16.672 1 82.62 82 CYS B N 1
ATOM 1380 C CA . CYS B 1 82 ? 5.449 5.219 -17.734 1 82.62 82 CYS B CA 1
ATOM 1381 C C . CYS B 1 82 ? 5.359 6.629 -17.172 1 82.62 82 CYS B C 1
ATOM 1383 O O . CYS B 1 82 ? 5.996 7.551 -17.672 1 82.62 82 CYS B O 1
ATOM 1385 N N . TRP B 1 83 ? 4.586 6.77 -16.266 1 81 83 TRP B N 1
ATOM 1386 C CA . TRP B 1 83 ? 4.422 8.078 -15.641 1 81 83 TRP B CA 1
ATOM 1387 C C . TRP B 1 83 ? 5.719 8.547 -14.984 1 81 83 TRP B C 1
ATOM 1389 O O . T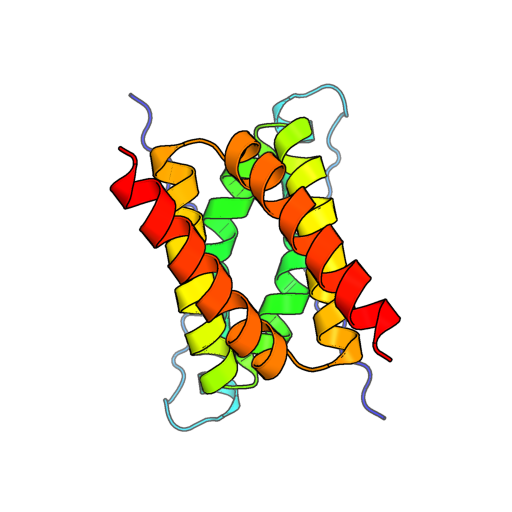RP B 1 83 ? 6.145 9.688 -15.188 1 81 83 TRP B O 1
ATOM 1399 N N . PHE B 1 84 ? 6.348 7.691 -14.289 1 79.94 84 PHE B N 1
ATOM 1400 C CA . PHE B 1 84 ? 7.57 8.078 -13.594 1 79.94 84 PHE B CA 1
ATOM 1401 C C . PHE B 1 84 ? 8.703 8.312 -14.586 1 79.94 84 PHE B C 1
ATOM 1403 O O . PHE B 1 84 ? 9.547 9.188 -14.383 1 79.94 84 PHE B O 1
ATOM 1410 N N . GLY B 1 85 ? 8.641 7.492 -15.531 1 79.62 85 GLY B N 1
ATOM 1411 C CA . GLY B 1 85 ? 9.586 7.734 -16.609 1 79.62 85 GLY B CA 1
ATOM 1412 C C . GLY B 1 85 ? 9.43 9.102 -17.25 1 79.62 85 GLY B C 1
ATOM 1413 O O . GLY B 1 85 ? 10.414 9.805 -17.469 1 79.62 85 GLY B O 1
ATOM 1414 N N . TRP B 1 86 ? 8.273 9.391 -17.516 1 79.12 86 TRP B N 1
ATOM 1415 C CA . TRP B 1 86 ? 7.953 10.68 -18.109 1 79.12 86 TRP B CA 1
ATOM 1416 C C . TRP B 1 86 ? 8.289 11.828 -17.172 1 79.12 86 TRP B C 1
ATOM 1418 O O . TRP B 1 86 ? 8.867 12.836 -17.578 1 79.12 86 TRP B O 1
ATOM 1428 N N . LYS B 1 87 ? 8.008 11.766 -15.984 1 75.81 87 LYS B N 1
ATOM 1429 C CA . LYS B 1 87 ? 8.266 12.805 -14.992 1 75.81 87 LYS B CA 1
ATOM 1430 C C . LYS B 1 87 ? 9.766 13.008 -14.781 1 75.81 87 LYS B C 1
ATOM 1432 O O . LYS B 1 87 ? 10.219 14.133 -14.578 1 75.81 87 LYS B O 1
ATOM 1437 N N . SER B 1 88 ? 10.438 11.875 -14.68 1 73.44 88 SER B N 1
ATOM 1438 C CA . SER B 1 88 ? 11.883 11.961 -14.523 1 73.44 88 SER B CA 1
ATOM 1439 C C . SER B 1 88 ? 12.531 12.648 -15.719 1 73.44 88 SER B C 1
ATOM 1441 O O . SER B 1 88 ? 13.586 13.273 -15.586 1 73.44 88 SER B O 1
ATOM 1443 N N . SER B 1 89 ? 11.922 12.492 -16.828 1 69.5 89 SER B N 1
ATOM 1444 C CA . SER B 1 89 ? 12.469 13.109 -18.047 1 69.5 89 SER B CA 1
ATOM 1445 C C . SER B 1 89 ? 12.156 14.602 -18.094 1 69.5 89 SER B C 1
ATOM 1447 O O . SER B 1 89 ? 12.805 15.352 -18.828 1 69.5 89 SER B O 1
ATOM 1449 N N . GLU B 1 90 ? 11.203 15.07 -17.469 1 62.5 90 GLU B N 1
ATOM 1450 C CA . GLU B 1 90 ? 10.82 16.484 -17.469 1 62.5 90 GLU B CA 1
ATOM 1451 C C . GLU B 1 90 ? 11.641 17.266 -16.453 1 62.5 90 GLU B C 1
ATOM 1453 O O . GLU B 1 90 ? 11.664 18.5 -16.484 1 62.5 90 GLU B O 1
ATOM 1458 N N . VAL B 1 91 ? 12.312 16.531 -15.508 1 52.5 91 VAL B N 1
ATOM 1459 C CA . VAL B 1 91 ? 13.18 17.25 -14.586 1 52.5 91 VAL B CA 1
ATOM 1460 C C . VAL B 1 91 ? 14.602 17.312 -15.141 1 52.5 91 VAL B C 1
ATOM 1462 O O . VAL B 1 91 ? 15.086 16.328 -15.703 1 52.5 91 VAL B O 1
#

Sequence (182 aa):
MKGAKKQDLNCFDDGISQGDPKAKMAFRYKELCHLYSQLITRAADSEIAKQGLQKLLEQVDSNVQETTVEEFVSEWSVRIECWFGWKSSEVMKGAKKQDLNCFDDGISQGDPKAKMAFRYKELCHLYSQLITRAADSEIAKQGLQKLLEQVDSNVQETTVEEFVSEWSVRIECWFGWKSSEV

Radius of gyration: 17.16 Å; Cα contacts (8 Å, |Δi|>4): 151; chains: 2; bounding box: 37×43×45 Å

Solvent-accessible surface area (backbone atoms only — not comparable to full-atom values): 10176 Å² total; per-residue (Å²): 136,84,74,80,72,73,72,70,73,75,54,77,79,63,82,40,55,81,79,39,68,68,32,42,31,52,50,43,33,43,60,45,49,58,62,46,50,56,54,42,56,60,21,22,76,30,72,68,24,34,52,42,46,47,53,44,50,51,53,51,50,53,51,30,71,76,62,34,54,51,58,49,32,63,58,45,44,55,52,51,50,50,50,50,51,51,54,56,65,75,99,138,84,74,79,72,74,73,70,72,74,55,76,80,62,84,41,54,82,79,40,68,69,32,42,30,51,51,44,33,44,60,47,47,58,62,47,50,56,56,41,56,60,20,21,75,30,71,67,25,34,53,41,45,47,54,44,49,51,53,49,51,51,51,30,72,76,64,34,54,53,56,50,32,61,56,46,45,55,51,51,51,50,49,52,50,52,52,58,65,75,99

pLDDT: mean 77.41, std 22.83, range [22.06, 95.75]

=== Feature glossary ===
Key to the feature types in this record:

pLDDT. pLDDT is the predicted lDDT-Cα score: AlphaFold's confidence that the local environment of each residue (all inter-atomic distances within 15 Å) is correctly placed. It is a per-residue number between 0 and 100, with higher meaning more reliable.

Radius of gyration, Cα contacts, bounding box. The geometric summary reports three shape descriptors. Rg (radius of gyration) measures how spread out the Cα atoms are about their centre of mass; compact globular proteins have small Rg, elongated or unfolded ones large. Cα contacts (<8 Å, |i−j|>4) count long-range residue pairs in spatial proximity — high for tightly packed folds, near zero for rods or random coil. The bounding-box extents give the protein's footprint along x, y, z in Å.

Backbone torsions (φ/ψ). Backbone dihedral angles. Every residue except chain termini has a φ (preceding-C → N → Cα → C) and a ψ (N → Cα → C → next-N). They are reported in degrees following the IUPAC sign convention. Secondary structure is essentially a statement about which (φ, ψ) basin each residue occupies.

Contact-map, Ramachandran, and PAE plots. Plot images: a contact map (which residues are close in 3D, as an N×N binary image), a Ramachandran scatter (backbone torsion angles, revealing secondary-structure composition at a glance), and — for AlphaFold structures — a PAE heatmap (pairwise prediction confidence).

Predicted aligned error. Predicted Aligned Error (PAE) is an AlphaFold confidence matrix: entry (i, j) is the expected error in the position of residue j, in ångströms, when the prediction is superimposed on the true structure at residue i. Low PAE within a block of residues means that block is internally rigid and well-predicted; high PAE between two blocks means their relative placement is uncertain even if each block individually is confident.

Secondary structure (3-state, P-SEA). Three-state sec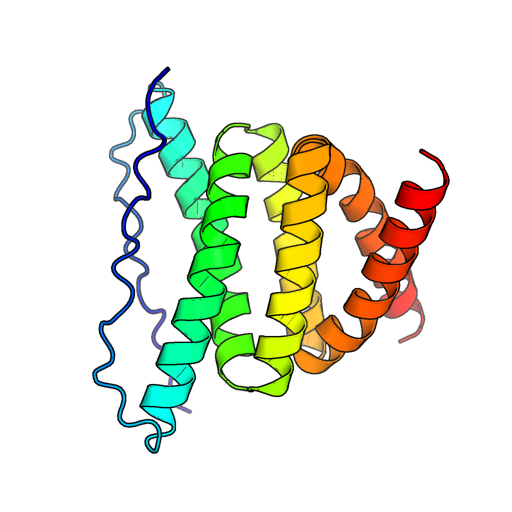ondary structure (P-SEA) collapses the eight DSSP classes into helix (a), strand (b), and coil (c). P-SEA assigns these from Cα geometry alone — distances and angles — without requiring backbone oxygens, so it works on any Cα trace.

Solvent-accessible surface area. Solvent-accessible surface area (SASA) is the area in Å² traced out by the centre of a 1.4 Å probe sphere (a water molecule) rolled over the protein's van der Waals surface (Shrake–Rupley / Lee–Richards construction). Buried residues have near-zero SASA; fully exposed residues can exceed 200 Å². The total SASA scales roughly with the number of surface residues.

Foldseek 3Di. The Foldseek 3Di string encodes local tertiary geometry as a 20-letter alphabet — one character per residue — derived from the relative positions of nearby Cα atoms. Unlike the amino-acid sequence, 3Di is a direct function of the 3D structure, so two proteins with the same fold have similar 3Di strings even at low sequence identity.

B-factor. For experimental (PDB) structures, the B-factor (temperature factor) quantifies the positional spread of each atom in the crystal — a combination of thermal vibration and static disorder — in units of Å². High B-factors mark flexible loops or poorly resolved regions; low B-factors mark the rigid, well-ordered core.

mmCIF coordinates. The mmCIF block holds the 3D Cartesian coordinates of each backbone atom (N, Cα, C, O) in ångströms. mmCIF is the PDB's canonical archive format — a tagged-loop text representation of the atomic model.

InterPro / GO / CATH / organism. Functional annotations link the protein to curated databases. InterPro entries identify conserved domains and families by matching the sequence against member-database signatures (Pfam, PROSITE, CDD, …). Gene Ontology (GO) terms describe molecular function, biological process, and cellular component in a controlled vocabulary. CATH places the structure in a hierarchical fold classification (Class/Architecture/Topology/Homologous-superfamily). The organism is the source species.

Rendered structure images. Structure images are PyMOL renders from six orthogonal camera directions. Cartoon representation draws helices as coils and strands as arrows; sticks shows the backbone as bonds; surface shows the solvent-excluded envelope. Rainbow coloring maps sequence position to hue (blue→red, N→C); chain coloring assigns a distinct color per polypeptide.

Sequence. This is the polypeptide sequence — one letter per residue, N-terminus first. Length ranges from a few dozen residues for small domains to over a thousand for large multi-domain proteins.

Secondary structure (8-state, DSSP). The SS8 string is DSSP's per-residue secondary-structure call. α-helix (H) means an i→i+4 H-bond ladder; β-strand (E) means the residue participates in a β-sheet; 3₁₀ (G) and π (I) are tighter and wider helices; T/S are turns/bends; '-' is loop.

Nearest PDB structures. Structural nearest neighbors (via Foldseek easy-search vs the PDB). Reported per hit: target PDB id, E-value, and alignment TM-score. A TM-score above ~0.5 is the conventional threshold for 'same fold'.